Protein AF-0000000083133510 (afdb_homodimer)

Structure (mmCIF, N/CA/C/O backbone):
data_AF-0000000083133510-model_v1
#
loop_
_entity.id
_entity.type
_entity.pdbx_description
1 polymer 'Tim44-like domain protein'
#
loop_
_atom_site.group_PDB
_atom_site.id
_atom_site.type_symbol
_atom_site.label_atom_id
_atom_site.label_alt_id
_atom_site.label_comp_id
_atom_site.label_asym_id
_atom_site.label_entity_id
_atom_site.label_seq_id
_atom_site.pdbx_PDB_ins_code
_atom_site.Cartn_x
_atom_site.Cartn_y
_atom_site.Cartn_z
_atom_site.occupancy
_atom_site.B_iso_or_equiv
_atom_site.auth_seq_id
_atom_site.auth_comp_id
_atom_site.auth_asym_id
_atom_site.auth_atom_id
_atom_site.pdbx_PDB_model_num
ATOM 1 N N . MET A 1 1 ? -0.625 -5.535 17.109 1 25.36 1 MET A N 1
ATOM 2 C CA . MET A 1 1 ? -0.721 -6.883 16.547 1 25.36 1 MET A CA 1
ATOM 3 C C . MET A 1 1 ? -1.689 -6.914 15.375 1 25.36 1 MET A C 1
ATOM 5 O O . MET A 1 1 ? -1.686 -7.863 14.586 1 25.36 1 MET A O 1
ATOM 9 N N . GLY A 1 2 ? -2.625 -5.859 15.266 1 30.72 2 GLY A N 1
ATOM 10 C CA . GLY A 1 2 ? -3.717 -5.836 14.305 1 30.72 2 GLY A CA 1
ATOM 11 C C . GLY A 1 2 ? -3.277 -5.414 12.914 1 30.72 2 GLY A C 1
ATOM 12 O O . GLY A 1 2 ? -3.885 -5.812 11.914 1 30.72 2 GLY A O 1
ATOM 13 N N . SER A 1 3 ? -2.262 -4.551 12.812 1 32.06 3 SER A N 1
ATOM 14 C CA . SER A 1 3 ? -1.842 -3.9 11.578 1 32.06 3 SER A CA 1
ATOM 15 C C . SER A 1 3 ? -1.066 -4.863 10.68 1 32.06 3 SER A C 1
ATOM 17 O O . SER A 1 3 ? -1.113 -4.75 9.453 1 32.06 3 SER A O 1
ATOM 19 N N . VAL A 1 4 ? -0.189 -5.656 11.148 1 34.38 4 VAL A N 1
ATOM 20 C CA . VAL A 1 4 ? 0.565 -6.715 10.484 1 34.38 4 VAL A CA 1
A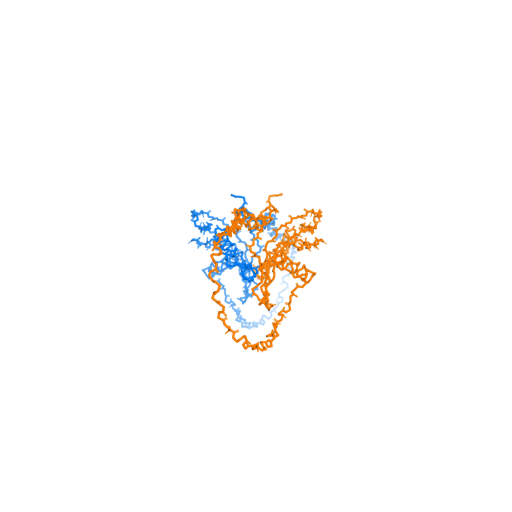TOM 21 C C . VAL A 1 4 ? -0.397 -7.699 9.82 1 34.38 4 VAL A C 1
ATOM 23 O O . VAL A 1 4 ? -0.152 -8.164 8.703 1 34.38 4 VAL A O 1
ATOM 26 N N . LEU A 1 5 ? -1.487 -7.926 10.406 1 34.97 5 LEU A N 1
ATOM 27 C CA . LEU A 1 5 ? -2.52 -8.875 10.016 1 34.97 5 LEU A CA 1
ATOM 28 C C . LEU A 1 5 ? -3.27 -8.383 8.781 1 34.97 5 LEU A C 1
ATOM 30 O O . LEU A 1 5 ? -3.629 -9.18 7.906 1 34.97 5 LEU A O 1
ATOM 34 N N . LEU A 1 6 ? -3.234 -7.086 8.641 1 36.84 6 LEU A N 1
ATOM 35 C CA . LEU A 1 6 ? -4.047 -6.531 7.566 1 36.84 6 LEU A CA 1
ATOM 36 C C . LEU A 1 6 ? -3.334 -6.656 6.227 1 36.84 6 LEU A C 1
ATOM 38 O O . LEU A 1 6 ? -3.953 -7.008 5.219 1 36.84 6 LEU A O 1
ATOM 42 N N . TRP A 1 7 ? -2.123 -6.234 6.082 1 41.12 7 TRP A N 1
ATOM 43 C CA . TRP A 1 7 ? -1.328 -6.391 4.871 1 41.12 7 TRP A CA 1
ATOM 44 C C . TRP A 1 7 ? -1.179 -7.863 4.504 1 41.12 7 TRP A C 1
ATOM 46 O O . TRP A 1 7 ? -1.29 -8.234 3.332 1 41.12 7 TRP A O 1
ATOM 56 N N . ILE A 1 8 ? -0.823 -8.648 5.422 1 42.19 8 ILE A N 1
ATOM 57 C CA . ILE A 1 8 ? -0.935 -10.102 5.281 1 42.19 8 ILE A CA 1
ATOM 58 C C . ILE A 1 8 ? -2.33 -10.461 4.777 1 42.19 8 ILE A C 1
ATOM 60 O O . ILE A 1 8 ? -2.48 -11.367 3.949 1 42.19 8 ILE A O 1
ATOM 64 N N . VAL A 1 9 ? -3.197 -9.625 5.004 1 41.56 9 VAL A N 1
ATOM 65 C CA . VAL A 1 9 ? -4.602 -9.852 4.668 1 41.56 9 VAL A CA 1
ATOM 66 C C . VAL A 1 9 ? -4.848 -9.469 3.211 1 41.56 9 VAL A C 1
ATOM 68 O O . VAL A 1 9 ? -5.535 -10.188 2.482 1 41.56 9 VAL A O 1
ATOM 71 N N . ILE A 1 10 ? -4.328 -8.258 2.752 1 45.97 10 ILE A N 1
ATOM 72 C CA . ILE A 1 10 ? -4.602 -7.934 1.356 1 45.97 10 ILE A CA 1
ATOM 73 C C . ILE A 1 10 ? -3.926 -8.961 0.447 1 45.97 10 ILE A C 1
ATOM 75 O O . ILE A 1 10 ? -4.559 -9.508 -0.458 1 45.97 10 ILE A O 1
ATOM 79 N N . LEU A 1 11 ? -2.631 -9.016 0.593 1 50.31 11 LEU A N 1
ATOM 80 C CA . LEU A 1 11 ? -2.01 -10.102 -0.156 1 50.31 11 LEU A CA 1
ATOM 81 C C . LEU A 1 11 ? -2.629 -11.445 0.22 1 50.31 11 LEU A C 1
ATOM 83 O O . LEU A 1 11 ? -2.896 -12.273 -0.651 1 50.31 11 LEU A O 1
ATOM 87 N N . GLY A 1 12 ? -2.811 -11.609 1.521 1 50.03 12 GLY A N 1
ATOM 88 C CA . GLY A 1 12 ? -3.545 -12.773 1.992 1 50.03 12 GLY A CA 1
ATOM 89 C C . GLY A 1 12 ? -4.973 -12.828 1.479 1 50.03 12 GLY A C 1
ATOM 90 O O . GLY A 1 12 ? -5.441 -13.883 1.046 1 50.03 12 GLY A O 1
ATOM 91 N N . GLY A 1 13 ? -5.52 -11.594 1.491 1 52.19 13 GLY A N 1
ATOM 92 C CA . GLY A 1 13 ? -6.863 -11.516 0.94 1 52.19 13 GLY A CA 1
ATOM 93 C C . GLY A 1 13 ? -6.922 -11.844 -0.541 1 52.19 13 GLY A C 1
ATOM 94 O O . GLY A 1 13 ? -7.77 -12.625 -0.977 1 52.19 13 GLY A O 1
ATOM 95 N N . ILE A 1 14 ? -6.02 -11.094 -1.212 1 54.81 14 ILE A N 1
ATOM 96 C CA . ILE A 1 14 ? -5.973 -11.406 -2.637 1 54.81 14 ILE A CA 1
ATOM 97 C C . ILE A 1 14 ? -5.613 -12.875 -2.832 1 54.81 14 ILE A C 1
ATOM 99 O O . ILE A 1 14 ? -6.23 -13.57 -3.645 1 54.81 14 ILE A O 1
ATOM 103 N N . ILE A 1 15 ? -4.66 -13.266 -2.084 1 55.41 15 ILE A N 1
ATOM 104 C CA . ILE A 1 15 ? -4.293 -14.672 -2.152 1 55.41 15 ILE A CA 1
ATOM 105 C C . ILE A 1 15 ? -5.457 -15.531 -1.668 1 55.41 15 ILE A C 1
ATOM 107 O O . ILE A 1 15 ? -5.77 -16.562 -2.271 1 55.41 15 ILE A O 1
ATOM 111 N N . PHE A 1 16 ? -6.133 -15.203 -0.627 1 49.38 16 PHE A N 1
ATOM 112 C CA . PHE A 1 16 ? -7.305 -15.914 -0.122 1 49.38 16 PHE A CA 1
ATOM 113 C C . PHE A 1 16 ? -8.43 -15.898 -1.148 1 49.38 16 PHE A C 1
ATOM 115 O O . PHE A 1 16 ? -9.062 -16.922 -1.4 1 49.38 16 PHE A O 1
ATOM 122 N N . LEU A 1 17 ? -8.648 -14.789 -1.722 1 50.84 17 LEU A N 1
ATOM 123 C CA . LEU A 1 17 ? -9.664 -14.703 -2.764 1 50.84 17 LEU A CA 1
ATOM 124 C C . LEU A 1 17 ? -9.297 -15.586 -3.953 1 50.84 17 LEU A C 1
ATOM 126 O O . LEU A 1 17 ? -10.156 -16.266 -4.523 1 50.84 17 LEU A O 1
ATOM 130 N N . LEU A 1 18 ? -8.141 -15.461 -4.207 1 54.5 18 LEU A N 1
ATOM 131 C CA . LEU A 1 18 ? -7.688 -16.328 -5.297 1 54.5 18 LEU A CA 1
ATOM 132 C C . LEU A 1 18 ? -7.832 -17.797 -4.922 1 54.5 18 LEU A C 1
ATOM 134 O O . LEU A 1 18 ? -8.227 -18.609 -5.754 1 54.5 18 LEU A O 1
ATOM 138 N N . ASN A 1 19 ? -7.516 -18.141 -3.771 1 53.31 19 ASN A N 1
ATOM 139 C CA . ASN A 1 19 ? -7.727 -19.516 -3.332 1 53.31 19 ASN A CA 1
ATOM 140 C C . ASN A 1 19 ? -9.195 -19.906 -3.402 1 53.31 19 ASN A C 1
ATOM 142 O O . ASN A 1 19 ? -9.531 -21.016 -3.812 1 53.31 19 ASN A O 1
ATOM 146 N N . LYS A 1 20 ? -10.062 -19.062 -2.875 1 49.34 20 LYS A N 1
ATOM 147 C CA . LYS A 1 20 ? -11.492 -19.359 -2.912 1 49.34 20 LYS A CA 1
ATOM 148 C C . LYS A 1 20 ? -11.977 -19.547 -4.348 1 49.34 20 LYS A C 1
ATOM 150 O O . LYS A 1 20 ? -12.852 -20.375 -4.609 1 49.34 20 LYS A O 1
ATOM 155 N N . PHE A 1 21 ? -11.477 -18.906 -5.152 1 44.75 21 PHE A N 1
ATOM 156 C CA . PHE A 1 21 ? -11.914 -18.969 -6.543 1 44.75 21 PHE A CA 1
ATOM 157 C C . PHE A 1 21 ? -11.375 -20.219 -7.227 1 44.75 21 PHE A C 1
ATOM 159 O O . PHE A 1 21 ? -12.031 -20.797 -8.094 1 44.75 21 PHE A O 1
ATOM 166 N N . PHE A 1 22 ? -10.258 -20.578 -6.883 1 46.16 22 PHE A N 1
ATOM 167 C CA . PHE A 1 22 ? -9.695 -21.703 -7.621 1 46.16 22 PHE A CA 1
ATOM 168 C C . PHE A 1 22 ? -10.156 -23.016 -7.023 1 46.16 22 PHE A C 1
ATOM 170 O O . PHE A 1 22 ? -9.773 -24.094 -7.504 1 46.16 22 PHE A O 1
ATOM 177 N N . MET A 1 23 ? -10.773 -23.109 -5.801 1 41.69 23 MET A N 1
ATOM 178 C CA . MET A 1 23 ? -11.258 -24.438 -5.477 1 41.69 23 MET A CA 1
ATOM 179 C C . MET A 1 23 ? -12.172 -24.969 -6.574 1 41.69 23 MET A C 1
ATOM 181 O O . MET A 1 23 ? -12.375 -26.188 -6.688 1 41.69 23 MET A O 1
ATOM 185 N N . ASN A 1 24 ? -12.875 -24.094 -7.172 1 40.41 24 ASN A N 1
ATOM 186 C CA . ASN A 1 24 ? -13.992 -24.75 -7.844 1 40.41 24 ASN A CA 1
ATOM 187 C C . ASN A 1 24 ? -13.609 -25.203 -9.25 1 40.41 24 ASN A C 1
ATOM 189 O O . ASN A 1 24 ? -14.461 -25.625 -10.023 1 40.41 24 ASN A O 1
ATOM 193 N N . LYS A 1 25 ? -12.586 -24.719 -9.773 1 42.53 25 LYS A N 1
ATOM 194 C CA . LYS A 1 25 ? -12.609 -25.109 -11.172 1 42.53 25 LYS A CA 1
ATOM 195 C C . LYS A 1 25 ? -12.062 -26.531 -11.359 1 42.53 25 LYS A C 1
ATOM 197 O O . LYS A 1 25 ? -10.852 -26.734 -11.375 1 42.53 25 LYS A O 1
ATOM 202 N N . GLN A 1 26 ? -12.602 -27.531 -10.773 1 36.78 26 GLN A N 1
ATOM 203 C CA . GLN A 1 26 ? -12.352 -28.906 -11.219 1 36.78 26 GLN A CA 1
ATOM 204 C C . GLN A 1 26 ? -12.367 -29 -12.742 1 36.78 26 GLN A C 1
ATOM 206 O O . GLN A 1 26 ? -13.234 -28.422 -13.398 1 36.78 26 GLN A O 1
ATOM 211 N N . ASP A 1 27 ? -11.242 -29.344 -13.305 1 35.47 27 ASP A N 1
ATOM 212 C CA . ASP A 1 27 ? -10.977 -29.766 -14.672 1 35.47 27 ASP A CA 1
ATOM 213 C C . ASP A 1 27 ? -12.031 -30.75 -15.164 1 35.47 27 ASP A C 1
ATOM 215 O O . ASP A 1 27 ? -12.148 -31.859 -14.648 1 35.47 27 ASP A O 1
ATOM 219 N N . LYS A 1 28 ? -13.203 -30.312 -15.516 1 35.88 28 LYS A N 1
ATOM 220 C CA . LYS A 1 28 ? -14.086 -31.156 -16.297 1 35.88 28 LYS A CA 1
ATOM 221 C C . LYS A 1 28 ? -13.391 -31.688 -17.547 1 35.88 28 LYS A C 1
ATOM 223 O O . LYS A 1 28 ? -13.648 -31.219 -18.656 1 35.88 28 LYS A O 1
ATOM 228 N N . TYR A 1 29 ? -12.039 -31.625 -17.703 1 31.84 29 TYR A N 1
ATOM 229 C CA . TYR A 1 29 ? -11.648 -32.219 -18.969 1 31.84 29 TYR A CA 1
ATOM 230 C C . TYR A 1 29 ? -12.117 -33.688 -19.031 1 31.84 29 TYR A C 1
ATOM 232 O O . TYR A 1 29 ? -11.438 -34.594 -18.531 1 31.84 29 TYR A O 1
ATOM 240 N N . S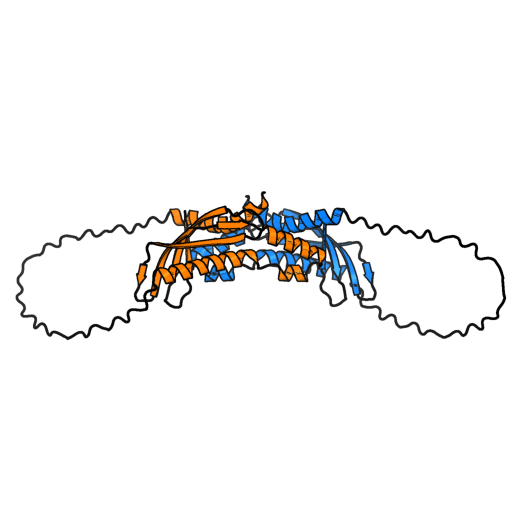ER A 1 30 ? -13.352 -34.031 -18.625 1 29.62 30 SER A N 1
ATOM 241 C CA . SER A 1 30 ? -13.844 -35.375 -18.922 1 29.62 30 SER A CA 1
ATOM 242 C C . SER A 1 30 ? -13.609 -35.75 -20.375 1 29.62 30 SER A C 1
ATOM 244 O O . SER A 1 30 ? -13.773 -34.938 -21.266 1 29.62 30 SER A O 1
ATOM 246 N N . ASN A 1 31 ? -12.648 -36.719 -20.594 1 29.92 31 ASN A N 1
ATOM 247 C CA . ASN A 1 31 ? -12.352 -37.656 -21.688 1 29.92 31 ASN A CA 1
ATOM 248 C C . ASN A 1 31 ? -13.625 -38.156 -22.359 1 29.92 31 ASN A C 1
ATOM 250 O O . ASN A 1 31 ? -14.242 -39.125 -21.891 1 29.92 31 ASN A O 1
ATOM 254 N N . THR A 1 32 ? -14.523 -37.219 -22.641 1 30.34 32 THR A N 1
ATOM 255 C CA . THR A 1 32 ? -15.711 -37.781 -23.281 1 30.34 32 THR A CA 1
ATOM 256 C C . THR A 1 32 ? -15.336 -38.5 -24.578 1 30.34 32 THR A C 1
ATOM 258 O O . THR A 1 32 ? -15.133 -37.844 -25.609 1 30.34 32 THR A O 1
ATOM 261 N N . HIS A 1 33 ? -14.18 -39.219 -24.609 1 32.34 33 HIS A N 1
ATOM 262 C CA . HIS A 1 33 ? -13.945 -39.938 -25.844 1 32.34 33 HIS A CA 1
ATOM 263 C C . HIS A 1 33 ? -15.125 -40.844 -26.172 1 32.34 33 HIS A C 1
ATOM 265 O O . HIS A 1 33 ? -15.133 -42.031 -25.797 1 32.34 33 HIS A O 1
ATOM 271 N N . ARG A 1 34 ? -16.344 -40.5 -25.797 1 30.34 34 ARG A N 1
ATOM 272 C CA . ARG A 1 34 ? -17.266 -41.625 -26.078 1 30.34 34 ARG A CA 1
ATOM 273 C C . ARG A 1 34 ? -17.422 -41.844 -27.578 1 30.34 34 ARG A C 1
ATOM 275 O O . ARG A 1 34 ? -18.375 -42.469 -28.016 1 30.34 34 ARG A O 1
ATOM 282 N N . SER A 1 35 ? -16.641 -41.188 -28.469 1 29.86 35 SER A N 1
ATOM 283 C CA . SER A 1 35 ? -17.234 -41.25 -29.812 1 29.86 35 SER A CA 1
ATOM 284 C C . SER A 1 35 ? -17.625 -42.688 -30.188 1 29.86 35 SER A C 1
ATOM 286 O O . SER A 1 35 ? -17 -43.625 -29.734 1 29.86 35 SER A O 1
ATOM 288 N N . SER A 1 36 ? -18.859 -42.781 -30.828 1 32.88 36 SER A N 1
ATOM 289 C CA . SER A 1 36 ? -19.875 -43.656 -31.406 1 32.88 36 SER A CA 1
ATOM 290 C C . SER A 1 36 ? -19.297 -44.562 -32.469 1 32.88 36 SER A C 1
ATOM 292 O O . SER A 1 36 ? -18.453 -44.156 -33.25 1 32.88 36 SER A O 1
ATOM 294 N N . GLN A 1 37 ? -19.391 -45.906 -32.219 1 31.94 37 GLN A N 1
ATOM 295 C CA . GLN A 1 37 ? -19.078 -47.188 -32.875 1 31.94 37 GLN A CA 1
ATOM 296 C C . GLN A 1 37 ? -19.656 -47.219 -34.281 1 31.94 37 GLN A C 1
ATOM 298 O O . GLN A 1 37 ? -20.859 -47.438 -34.438 1 31.94 37 GLN A O 1
ATOM 303 N N . ARG A 1 38 ? -19.547 -46.094 -35.125 1 31.41 38 ARG A N 1
ATOM 304 C CA . ARG A 1 38 ? -20.219 -46.312 -36.375 1 31.41 38 ARG A CA 1
ATOM 305 C C . ARG A 1 38 ? -19.75 -47.625 -37.031 1 31.41 38 ARG A C 1
ATOM 307 O O . ARG A 1 38 ? -18.547 -47.906 -37.062 1 31.41 38 ARG A O 1
ATOM 314 N N . PRO A 1 39 ? -20.656 -48.469 -37.25 1 32.56 39 PRO A N 1
ATOM 315 C CA . PRO A 1 39 ? -20.531 -49.781 -37.844 1 32.56 39 PRO A CA 1
ATOM 316 C C . PRO A 1 39 ? -19.922 -49.75 -39.25 1 32.56 39 PRO A C 1
ATOM 318 O O . PRO A 1 39 ? -20.531 -49.219 -40.188 1 32.56 39 PRO A O 1
ATOM 321 N N . ARG A 1 40 ? -18.859 -49.031 -39.531 1 32.12 40 ARG A N 1
ATOM 322 C CA . ARG A 1 40 ? -18.484 -48.875 -40.938 1 32.12 40 ARG A CA 1
ATOM 323 C C . ARG A 1 40 ? -18.406 -50.219 -41.625 1 32.12 40 ARG A C 1
ATOM 325 O O . ARG A 1 40 ? -17.75 -51.156 -41.125 1 32.12 40 ARG A O 1
ATOM 332 N N . GLU A 1 41 ? -19.469 -50.469 -42.312 1 30.38 41 GLU A N 1
ATOM 333 C CA . GLU A 1 41 ? -19.609 -51.5 -43.312 1 30.38 41 GLU A CA 1
ATOM 334 C C . GLU A 1 41 ? -18.344 -51.625 -44.188 1 30.38 41 GLU A C 1
ATOM 336 O O . GLU A 1 41 ? -17.641 -50.656 -44.406 1 30.38 41 GLU A O 1
ATOM 341 N N . ASP A 1 42 ? -18.109 -52.875 -44.719 1 29.73 42 ASP A N 1
ATOM 342 C CA . ASP A 1 42 ? -17.094 -53.781 -45.219 1 29.73 42 ASP A CA 1
ATOM 343 C C . ASP A 1 42 ? -16.562 -53.312 -46.594 1 29.73 42 ASP A C 1
ATOM 345 O O . ASP A 1 42 ? -15.57 -53.844 -47.094 1 29.73 42 ASP A O 1
ATOM 349 N N . ASN A 1 43 ? -17.359 -52.469 -47.375 1 32.28 43 ASN A N 1
ATOM 350 C CA . ASN A 1 43 ? -17.109 -52.906 -48.75 1 32.28 43 ASN A CA 1
ATOM 351 C C . ASN A 1 43 ? -15.672 -52.594 -49.156 1 32.28 43 ASN A C 1
ATOM 353 O O . ASN A 1 43 ? -15.164 -51.5 -48.906 1 32.28 43 ASN A O 1
ATOM 357 N N . PRO A 1 44 ? -14.906 -53.625 -49.531 1 31.64 44 PRO A N 1
ATOM 358 C CA . PRO A 1 44 ? -13.477 -53.75 -49.781 1 31.64 44 PRO A CA 1
ATOM 359 C C . PRO A 1 44 ? -13.031 -52.969 -51.031 1 31.64 44 PRO A C 1
ATOM 361 O O . PRO A 1 44 ? -11.875 -53.094 -51.438 1 31.64 44 PRO A O 1
ATOM 364 N N . ALA A 1 45 ? -13.828 -51.938 -51.594 1 35.03 45 ALA A N 1
ATOM 365 C CA . ALA A 1 45 ? -13.391 -51.688 -52.969 1 35.03 45 ALA A CA 1
ATOM 366 C C . ALA A 1 45 ? -11.898 -51.375 -53 1 35.03 45 ALA A C 1
ATOM 368 O O . ALA A 1 45 ? -11.375 -50.656 -52.125 1 35.03 45 ALA A O 1
ATOM 369 N N . VAL A 1 46 ? -11.156 -52.188 -53.656 1 36.47 46 VAL A N 1
ATOM 370 C CA . VAL A 1 46 ? -9.75 -52.469 -53.906 1 36.47 46 VAL A CA 1
ATOM 371 C C . VAL A 1 46 ? -9.102 -51.25 -54.594 1 36.47 46 VAL A C 1
ATOM 373 O O . VAL A 1 46 ? -7.934 -51.281 -54.969 1 36.47 46 VAL A O 1
ATOM 376 N N . GLY A 1 47 ? -9.797 -50.031 -54.531 1 31.59 47 GLY A N 1
ATOM 377 C CA . GLY A 1 47 ? -9.18 -49.156 -55.5 1 31.59 47 GLY A CA 1
ATOM 378 C C . GLY A 1 47 ? -7.703 -48.906 -55.25 1 31.59 47 GLY A C 1
ATOM 379 O O . GLY A 1 47 ? -7.234 -49.031 -54.125 1 31.59 47 GLY A O 1
ATOM 380 N N . ASN A 1 48 ? -6.914 -49.25 -56.281 1 33.88 48 ASN A N 1
ATOM 381 C CA . ASN A 1 48 ? -5.469 -49.156 -56.469 1 33.88 48 ASN A CA 1
ATOM 382 C C . ASN A 1 48 ? -4.977 -47.75 -56.156 1 33.88 48 ASN A C 1
ATOM 384 O O . ASN A 1 48 ? -5.301 -46.781 -56.875 1 33.88 48 ASN A O 1
ATOM 388 N N . VAL A 1 49 ? -5.277 -47.25 -54.969 1 33.09 49 VAL A N 1
ATOM 389 C CA . VAL A 1 49 ? -4.836 -45.906 -54.656 1 33.09 49 VAL A CA 1
ATOM 390 C C . VAL A 1 49 ? -3.32 -45.812 -54.812 1 33.09 49 VAL A C 1
ATOM 392 O O . VAL A 1 49 ? -2.578 -46.531 -54.125 1 33.09 49 VAL A O 1
ATOM 395 N N . TYR A 1 50 ? -2.912 -45.5 -56.062 1 34.12 50 TYR A N 1
ATOM 396 C CA . TYR A 1 50 ? -1.534 -45.062 -56.312 1 34.12 50 TYR A CA 1
ATOM 397 C C . TYR A 1 50 ? -1.076 -44.094 -55.25 1 34.12 50 TYR A C 1
ATOM 399 O O . TYR A 1 50 ? -1.711 -43.031 -55.031 1 34.12 50 TYR A O 1
ATOM 407 N N . ASP A 1 51 ? -0.628 -44.656 -54.156 1 31.06 51 ASP A N 1
ATOM 408 C CA . ASP A 1 51 ? -0.07 -43.906 -53.062 1 31.06 51 ASP A CA 1
ATOM 409 C C . ASP A 1 51 ? 1.066 -43 -53.531 1 31.06 51 ASP A C 1
ATOM 411 O O . ASP A 1 51 ? 2.092 -43.469 -54 1 31.06 51 ASP A O 1
ATOM 415 N N . HIS A 1 52 ? 0.705 -41.875 -54.312 1 36.16 52 HIS A N 1
ATOM 416 C CA . HIS A 1 52 ? 1.766 -40.875 -54.438 1 36.16 52 HIS A CA 1
ATOM 417 C C . HIS A 1 52 ? 2.408 -40.562 -53.094 1 36.16 52 HIS A C 1
ATOM 419 O O . HIS A 1 52 ? 1.727 -40.125 -52.188 1 36.16 52 HIS A O 1
ATOM 425 N N . GLN A 1 53 ? 3.455 -41.281 -52.781 1 36.41 53 GLN A N 1
ATOM 426 C CA . GLN A 1 53 ? 4.324 -41 -51.656 1 36.41 53 GLN A CA 1
ATOM 427 C C . GLN A 1 53 ? 4.848 -39.594 -51.688 1 36.41 53 GLN A C 1
ATOM 429 O O . GLN A 1 53 ? 5.715 -39.25 -52.5 1 36.41 53 GLN A O 1
ATOM 434 N N . THR A 1 54 ? 3.922 -38.562 -51.719 1 38.62 54 THR A N 1
ATOM 435 C CA . THR A 1 54 ? 4.566 -37.25 -51.5 1 38.62 54 THR A CA 1
ATOM 436 C C . THR A 1 54 ? 5.461 -37.312 -50.25 1 38.62 54 THR A C 1
ATOM 438 O O . THR A 1 54 ? 5.02 -37.688 -49.188 1 38.62 54 THR A O 1
ATOM 441 N N . ASP A 1 55 ? 6.781 -37.406 -50.469 1 38.47 55 ASP A N 1
ATOM 442 C CA . ASP A 1 55 ? 7.797 -37.156 -49.438 1 38.47 55 ASP A CA 1
ATOM 443 C C . ASP A 1 55 ? 7.48 -35.906 -48.625 1 38.47 55 ASP A C 1
ATOM 445 O O . ASP A 1 55 ? 7.566 -34.812 -49.125 1 38.47 55 ASP A O 1
ATOM 449 N N . HIS A 1 56 ? 6.422 -35.812 -47.906 1 41 56 HIS A N 1
ATOM 450 C CA . HIS A 1 56 ? 6.309 -34.719 -46.938 1 41 56 HIS A CA 1
ATOM 451 C C . HIS A 1 56 ? 7.574 -34.562 -46.125 1 41 56 HIS A C 1
ATOM 453 O O . HIS A 1 56 ? 7.98 -35.5 -45.406 1 41 56 HIS A O 1
ATOM 459 N N . GLN A 1 57 ? 8.609 -33.844 -46.656 1 42.12 57 GLN A N 1
ATOM 460 C CA . GLN A 1 57 ? 9.672 -33.406 -45.719 1 42.12 57 GLN A CA 1
ATOM 461 C C . GLN A 1 57 ? 9.094 -33.062 -44.344 1 42.12 57 GLN A C 1
ATOM 463 O O . GLN A 1 57 ? 8.094 -32.344 -44.281 1 42.12 57 GLN A O 1
ATOM 468 N N . PRO A 1 58 ? 9.406 -33.844 -43.375 1 42.5 58 PRO A N 1
ATOM 469 C CA . PRO A 1 58 ? 8.93 -33.438 -42.031 1 42.5 58 PRO A CA 1
ATOM 470 C C . PRO A 1 58 ? 9.102 -31.938 -41.812 1 42.5 58 PRO A C 1
ATOM 472 O O . PRO A 1 58 ? 10.148 -31.359 -42.125 1 42.5 58 PRO A O 1
ATOM 475 N N . GLU A 1 59 ? 8.125 -31.094 -42.094 1 42.19 59 GLU A N 1
ATOM 476 C CA . GLU A 1 59 ? 8.219 -29.734 -41.562 1 42.19 59 GLU A CA 1
ATOM 477 C C . GLU A 1 59 ? 9.062 -29.703 -40.312 1 42.19 59 GLU A C 1
ATOM 479 O O . GLU A 1 59 ? 8.852 -30.484 -39.375 1 42.19 59 GLU A O 1
ATOM 484 N N . GLU A 1 60 ? 10.328 -29.391 -40.438 1 43.66 60 GLU A N 1
ATOM 485 C CA . GLU A 1 60 ? 11.078 -29.078 -39.219 1 43.66 60 GLU A CA 1
ATOM 486 C C . GLU A 1 60 ? 10.188 -28.438 -38.156 1 43.66 60 GLU A C 1
ATOM 488 O O . GLU A 1 60 ? 9.672 -27.328 -38.375 1 43.66 60 GLU A O 1
ATOM 493 N N . ARG A 1 61 ? 9.305 -29.156 -37.562 1 47.97 61 ARG A N 1
ATOM 494 C CA . ARG A 1 61 ? 8.633 -28.609 -36.375 1 47.97 61 ARG A CA 1
ATOM 495 C C . ARG A 1 61 ? 9.562 -27.688 -35.594 1 47.97 61 ARG A C 1
ATOM 497 O O . ARG A 1 61 ? 10.617 -28.109 -35.125 1 47.97 61 ARG A O 1
ATOM 504 N N . VAL A 1 62 ? 9.82 -26.438 -36.031 1 44.62 62 VAL A N 1
ATOM 505 C CA . VAL A 1 62 ? 10.445 -25.453 -35.156 1 44.62 62 VAL A CA 1
ATOM 506 C C . VAL A 1 62 ? 10.125 -25.75 -33.688 1 44.62 62 VAL A C 1
ATOM 508 O O . VAL A 1 62 ? 8.969 -25.625 -33.281 1 44.62 62 VAL A O 1
ATOM 511 N N . THR A 1 63 ? 10.695 -26.75 -33.125 1 48.59 63 THR A N 1
ATOM 512 C CA . THR A 1 63 ? 10.578 -27.078 -31.719 1 48.59 63 THR A CA 1
ATOM 513 C C . THR A 1 63 ? 10.766 -25.828 -30.859 1 48.59 63 THR A C 1
ATOM 515 O O . THR A 1 63 ? 11.844 -25.234 -30.844 1 48.59 63 THR A O 1
ATOM 518 N N . HIS A 1 64 ? 9.844 -24.828 -30.844 1 55.22 64 HIS A N 1
ATOM 519 C CA . HIS A 1 64 ? 9.938 -23.703 -29.922 1 55.22 64 HIS A CA 1
ATOM 520 C C . HIS A 1 64 ? 10.523 -24.141 -28.578 1 55.22 64 HIS A C 1
ATOM 522 O O . HIS A 1 64 ? 10.281 -25.266 -28.125 1 55.22 64 HIS A O 1
ATOM 528 N N . PRO A 1 65 ? 11.625 -23.453 -28.219 1 59.91 65 PRO A N 1
ATOM 529 C CA . PRO A 1 65 ? 12.375 -23.781 -27.016 1 59.91 65 PRO A CA 1
ATOM 530 C C . PRO A 1 65 ? 11.461 -24.062 -25.812 1 59.91 65 PRO A C 1
ATOM 532 O O . PRO A 1 65 ? 10.477 -23.344 -25.609 1 59.91 65 PRO A O 1
ATOM 535 N N . THR A 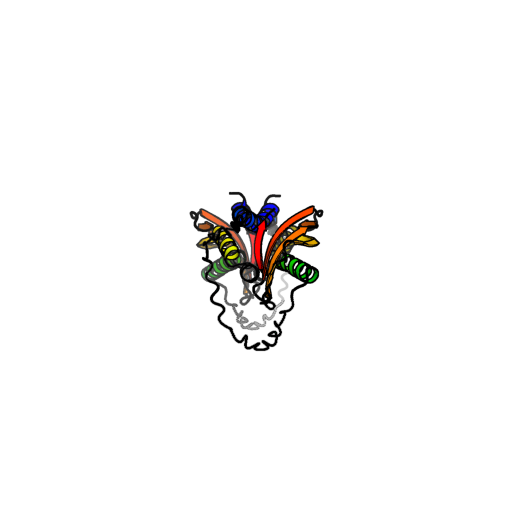1 66 ? 11.242 -25.312 -25.453 1 76.5 66 THR A N 1
ATOM 536 C CA . THR A 1 66 ? 10.57 -25.781 -24.25 1 76.5 66 THR A CA 1
ATOM 537 C C . THR A 1 66 ? 11.289 -25.281 -23 1 76.5 66 THR A C 1
ATOM 539 O O . THR A 1 66 ? 12.523 -25.203 -22.969 1 76.5 66 THR A O 1
ATOM 542 N N . VAL A 1 67 ? 10.672 -24.562 -22.172 1 84.12 67 VAL A N 1
ATOM 543 C CA . VAL A 1 67 ? 11.234 -24.125 -20.906 1 84.12 67 VAL A CA 1
ATOM 544 C C . VAL A 1 67 ? 11.477 -25.344 -20.016 1 84.12 67 VAL A C 1
ATOM 546 O O . VAL A 1 67 ? 10.617 -26.219 -19.906 1 84.12 67 VAL A O 1
ATOM 549 N N . SER A 1 68 ? 12.734 -25.5 -19.562 1 91.12 68 SER A N 1
ATOM 550 C CA . SER A 1 68 ? 13.016 -26.562 -18.609 1 91.12 68 SER A CA 1
ATOM 551 C C . SER A 1 68 ? 12.32 -26.312 -17.281 1 91.12 68 SER A C 1
ATOM 553 O O . SER A 1 68 ? 11.969 -25.172 -16.969 1 91.12 68 SER A O 1
ATOM 555 N N . GLN A 1 69 ? 12.141 -27.391 -16.5 1 94.12 69 GLN A N 1
ATOM 556 C CA . GLN A 1 69 ? 11.555 -27.266 -15.164 1 94.12 69 GLN A CA 1
ATOM 557 C C . GLN A 1 69 ? 12.383 -26.328 -14.289 1 94.12 69 GLN A C 1
ATOM 559 O O . GLN A 1 69 ? 11.828 -25.5 -13.562 1 94.12 69 GLN A O 1
ATOM 564 N N . GLY A 1 70 ? 13.703 -26.484 -14.328 1 95.56 70 GLY A N 1
ATOM 565 C CA . GLY A 1 70 ? 14.586 -25.609 -13.562 1 95.56 70 GLY A CA 1
ATOM 566 C C . GLY A 1 70 ? 14.461 -24.141 -13.938 1 95.56 70 GLY A C 1
ATOM 567 O O . GLY A 1 70 ? 14.453 -23.281 -13.062 1 95.56 70 GLY A O 1
ATOM 568 N N . ASP A 1 71 ? 14.328 -23.891 -15.227 1 94 71 ASP A N 1
ATOM 569 C CA . ASP A 1 71 ? 14.172 -22.516 -15.688 1 94 71 ASP A CA 1
ATOM 570 C C . ASP A 1 71 ? 12.852 -21.922 -15.188 1 94 71 ASP A C 1
ATOM 572 O O . ASP A 1 71 ? 12.805 -20.766 -14.789 1 94 71 ASP A O 1
ATOM 576 N N . LEU A 1 72 ? 11.781 -22.75 -15.266 1 96.25 72 LEU A N 1
ATOM 577 C CA . LEU A 1 72 ? 10.484 -22.266 -14.812 1 96.25 72 LEU A CA 1
ATOM 578 C C . LEU A 1 72 ? 10.492 -22.016 -13.305 1 96.25 72 LEU A C 1
ATOM 580 O O . LEU A 1 72 ? 9.859 -21.062 -12.828 1 96.25 72 LEU A O 1
ATOM 584 N N . GLU A 1 73 ? 11.172 -22.906 -12.57 1 98.25 73 GLU A N 1
ATOM 585 C CA . GLU A 1 73 ? 11.289 -22.688 -11.133 1 98.25 73 GLU A CA 1
ATOM 586 C C . GLU A 1 73 ? 12.008 -21.391 -10.812 1 98.25 73 GLU A C 1
ATOM 588 O O . GLU A 1 73 ? 11.625 -20.672 -9.891 1 98.25 73 GLU A O 1
ATOM 593 N N . HIS A 1 74 ? 13.008 -21.062 -11.57 1 97.31 74 HIS A N 1
ATOM 594 C CA . HIS A 1 74 ? 13.703 -19.797 -11.406 1 97.31 74 HIS A CA 1
ATOM 595 C C . HIS A 1 74 ? 12.781 -18.609 -11.711 1 97.31 74 HIS A C 1
ATOM 597 O O . HIS A 1 74 ? 12.711 -17.656 -10.93 1 97.31 74 HIS A O 1
ATOM 603 N N . ALA A 1 75 ? 12.07 -18.672 -12.781 1 96.31 75 ALA A N 1
ATOM 604 C CA . ALA A 1 75 ? 11.133 -17.625 -13.164 1 96.31 75 ALA A CA 1
ATOM 605 C C . ALA A 1 75 ? 10.039 -17.453 -12.109 1 96.31 75 ALA A C 1
ATOM 607 O O . ALA A 1 75 ? 9.594 -16.344 -11.836 1 96.31 75 ALA A O 1
ATOM 608 N N . ALA A 1 76 ? 9.609 -18.562 -11.57 1 97.94 76 ALA A N 1
ATOM 609 C CA . ALA A 1 76 ? 8.578 -18.531 -10.531 1 97.94 76 ALA A CA 1
ATOM 610 C C . ALA A 1 76 ? 9.07 -17.812 -9.281 1 97.94 76 ALA A C 1
ATOM 612 O O . ALA A 1 76 ? 8.336 -17.031 -8.672 1 97.94 76 ALA A O 1
ATOM 613 N N . LYS A 1 77 ? 10.289 -18.094 -8.914 1 98.19 77 LYS A N 1
ATOM 614 C CA . LYS A 1 77 ? 10.859 -17.375 -7.773 1 98.19 77 LYS A CA 1
ATOM 615 C C . LYS A 1 77 ? 10.898 -15.867 -8.031 1 98.19 77 LYS A C 1
ATOM 617 O O . LYS A 1 77 ? 10.547 -15.07 -7.16 1 98.19 77 LYS A O 1
ATOM 622 N N . GLU A 1 78 ? 11.289 -15.508 -9.219 1 96.75 78 GLU A N 1
ATOM 623 C CA . GLU A 1 78 ? 11.312 -14.094 -9.586 1 96.75 78 GLU A CA 1
ATOM 624 C C . GLU A 1 78 ? 9.914 -13.484 -9.516 1 96.75 78 GLU A C 1
ATOM 626 O O . GLU A 1 78 ? 9.758 -12.344 -9.07 1 96.75 78 GLU A O 1
ATOM 631 N N . LEU A 1 79 ? 9 -14.227 -9.961 1 96.19 79 LEU A N 1
ATOM 632 C CA . LEU A 1 79 ? 7.613 -13.773 -9.898 1 96.19 79 LEU A CA 1
ATOM 633 C C . LEU A 1 79 ? 7.188 -13.516 -8.453 1 96.19 79 LEU A C 1
ATOM 635 O O . LEU A 1 79 ? 6.594 -12.477 -8.156 1 96.19 79 LEU A O 1
ATOM 639 N N . PHE A 1 80 ? 7.508 -14.422 -7.582 1 95.38 80 PHE A N 1
ATOM 640 C CA . PHE A 1 80 ? 7.176 -14.281 -6.168 1 95.38 80 PHE A CA 1
ATOM 641 C C . PHE A 1 80 ? 7.832 -13.039 -5.582 1 95.38 80 PHE A C 1
ATOM 643 O O . PHE A 1 80 ? 7.164 -12.219 -4.941 1 95.38 80 PHE A O 1
ATOM 650 N N . VAL A 1 81 ? 9.078 -12.867 -5.855 1 93.31 81 VAL A N 1
ATOM 651 C CA . VAL A 1 81 ? 9.844 -11.734 -5.328 1 93.31 81 VAL A CA 1
ATOM 652 C C . VAL A 1 81 ? 9.273 -10.43 -5.883 1 93.31 81 VAL A C 1
ATOM 654 O O . VAL A 1 81 ? 9.086 -9.461 -5.141 1 93.31 81 VAL A O 1
ATOM 657 N N . THR A 1 82 ? 8.977 -10.414 -7.156 1 91.5 82 THR A N 1
ATOM 658 C CA . THR A 1 82 ? 8.438 -9.234 -7.816 1 91.5 82 THR A CA 1
ATOM 659 C C . THR A 1 82 ? 7.125 -8.797 -7.172 1 91.5 82 THR A C 1
ATOM 661 O O . THR A 1 82 ? 6.926 -7.617 -6.883 1 91.5 82 THR A O 1
ATOM 664 N N . LEU A 1 83 ? 6.301 -9.82 -6.938 1 88 83 LEU A N 1
ATOM 665 C CA . LEU A 1 83 ? 4.996 -9.508 -6.363 1 88 83 LEU A CA 1
ATOM 666 C C . LEU A 1 83 ? 5.133 -9.07 -4.91 1 88 83 LEU A C 1
ATOM 668 O O . LEU A 1 83 ? 4.426 -8.164 -4.461 1 88 83 LEU A O 1
ATOM 672 N N . GLN A 1 84 ? 6.062 -9.641 -4.141 1 83.5 84 GLN A N 1
ATOM 673 C CA . GLN A 1 84 ? 6.293 -9.242 -2.756 1 83.5 84 GLN A CA 1
ATOM 674 C C . GLN A 1 84 ? 6.852 -7.824 -2.68 1 83.5 84 GLN A C 1
ATOM 676 O O . GLN A 1 84 ? 6.469 -7.043 -1.806 1 83.5 84 GLN A O 1
ATOM 681 N N . ASP A 1 85 ? 7.754 -7.523 -3.572 1 82.56 85 ASP A N 1
ATOM 682 C CA . ASP A 1 85 ? 8.359 -6.195 -3.605 1 82.56 85 ASP A CA 1
ATOM 683 C C . ASP A 1 85 ? 7.324 -5.129 -3.961 1 82.56 85 ASP A C 1
ATOM 685 O O . ASP A 1 85 ? 7.359 -4.02 -3.422 1 82.56 85 ASP A O 1
ATOM 689 N N . ALA A 1 86 ? 6.453 -5.41 -4.898 1 76.94 86 ALA A N 1
ATOM 690 C CA . ALA A 1 86 ? 5.422 -4.465 -5.316 1 76.94 86 ALA A CA 1
ATOM 691 C C . ALA A 1 86 ? 4.535 -4.062 -4.145 1 76.94 86 ALA A C 1
ATOM 693 O O . ALA A 1 86 ? 4.059 -2.928 -4.078 1 76.94 86 ALA A O 1
ATOM 694 N N . TRP A 1 87 ? 4.496 -4.844 -3.176 1 68.19 87 TRP A N 1
ATOM 695 C CA . TRP A 1 87 ? 3.66 -4.613 -2.004 1 68.19 87 TRP A CA 1
ATOM 696 C C . TRP A 1 87 ? 4.383 -3.744 -0.98 1 68.19 87 TRP A C 1
ATOM 698 O O . TRP A 1 87 ? 3.77 -2.889 -0.338 1 68.19 87 TRP A O 1
ATOM 708 N N . ASN A 1 88 ? 5.629 -3.689 -0.724 1 69.19 88 ASN A N 1
ATOM 709 C CA . ASN A 1 88 ? 6.414 -3.035 0.318 1 69.19 88 ASN A CA 1
ATOM 710 C C . ASN A 1 88 ? 6.719 -1.584 -0.039 1 69.19 88 ASN A C 1
ATOM 712 O O . ASN A 1 88 ? 6.844 -0.735 0.846 1 69.19 88 ASN A O 1
ATOM 716 N N . ASN A 1 89 ? 7.078 -1.001 -1.152 1 59.5 89 ASN A N 1
ATOM 717 C CA . ASN A 1 89 ? 7.875 0.201 -1.375 1 59.5 89 ASN A CA 1
ATOM 718 C C . ASN A 1 89 ? 7.016 1.361 -1.864 1 59.5 89 ASN A C 1
ATOM 720 O O . ASN A 1 89 ? 7.312 2.523 -1.579 1 59.5 89 ASN A O 1
ATOM 724 N N . GLU A 1 90 ? 5.879 1.457 -2.26 1 59.12 90 GLU A N 1
ATOM 725 C CA . GLU A 1 90 ? 5.594 2.465 -3.275 1 59.12 90 GLU A CA 1
ATOM 726 C C . GLU A 1 90 ? 5.203 3.795 -2.639 1 59.12 90 GLU A C 1
ATOM 728 O O . GLU A 1 90 ? 5.5 4.859 -3.184 1 59.12 90 GLU A O 1
ATOM 733 N N . ASN A 1 91 ? 4.988 3.996 -1.338 1 69.38 91 ASN A N 1
ATOM 734 C CA . ASN A 1 91 ? 4.363 5.246 -0.921 1 69.38 91 ASN A CA 1
ATOM 735 C C . ASN A 1 91 ? 5.301 6.082 -0.055 1 69.38 91 ASN A C 1
ATOM 737 O O . ASN A 1 91 ? 4.941 7.18 0.373 1 69.38 91 ASN A O 1
ATOM 741 N N . LEU A 1 92 ? 6.641 5.859 -0.185 1 76.62 92 LEU A N 1
ATOM 742 C CA . LEU A 1 92 ? 7.52 6.527 0.771 1 76.62 92 LEU A CA 1
ATOM 743 C C . LEU A 1 92 ? 8.047 7.836 0.2 1 76.62 92 LEU A C 1
ATOM 745 O O . LEU A 1 92 ? 8.32 8.781 0.948 1 76.62 92 LEU A O 1
ATOM 749 N N . ALA A 1 93 ? 8.078 7.953 -1.114 1 81.62 93 ALA A N 1
ATOM 750 C CA . ALA A 1 93 ? 8.625 9.164 -1.72 1 81.62 93 ALA A CA 1
ATOM 751 C C . ALA A 1 93 ? 7.715 10.359 -1.464 1 81.62 93 ALA A C 1
ATOM 753 O O . ALA A 1 93 ? 8.195 11.453 -1.136 1 81.62 93 ALA A O 1
ATOM 754 N N . VAL A 1 94 ? 6.484 10.188 -1.685 1 84.19 94 VAL A N 1
ATOM 755 C CA . VAL A 1 94 ? 5.535 11.266 -1.451 1 84.19 94 VAL A CA 1
ATOM 756 C C . VAL A 1 94 ? 5.531 11.641 0.029 1 84.19 94 VAL A C 1
ATOM 758 O O . VAL A 1 94 ? 5.52 12.82 0.376 1 84.19 94 VAL A O 1
ATOM 761 N N . LEU A 1 95 ? 5.574 10.664 0.919 1 87.5 95 LEU A N 1
ATOM 762 C CA . LEU A 1 95 ? 5.586 10.898 2.359 1 87.5 95 LEU A CA 1
ATOM 763 C C . LEU A 1 95 ? 6.844 11.656 2.777 1 87.5 95 LEU A C 1
ATOM 765 O O . LEU A 1 95 ? 6.781 12.547 3.625 1 87.5 95 LEU A O 1
ATOM 769 N N . GLN A 1 96 ? 7.887 11.328 2.123 1 90 96 GLN A N 1
ATOM 770 C CA . GLN A 1 96 ? 9.141 12.016 2.422 1 90 96 GLN A CA 1
ATOM 771 C C . GLN A 1 96 ? 9.055 13.5 2.068 1 90 96 GLN A C 1
ATOM 773 O O . GLN A 1 96 ? 9.547 14.352 2.812 1 90 96 GLN A O 1
ATOM 778 N N . LYS A 1 97 ? 8.438 13.727 0.964 1 92.75 97 LYS A N 1
ATOM 779 C CA . LYS A 1 97 ? 8.344 15.102 0.467 1 92.75 97 LYS A CA 1
ATOM 780 C C . LYS A 1 97 ? 7.344 15.914 1.283 1 92.75 97 LYS A C 1
ATOM 782 O O . LYS A 1 97 ? 7.508 17.125 1.447 1 92.75 97 LYS A O 1
ATOM 787 N N . ARG A 1 98 ? 6.332 15.25 1.854 1 93.62 98 ARG A N 1
ATOM 788 C CA . ARG A 1 98 ? 5.195 15.992 2.393 1 93.62 98 ARG A CA 1
ATOM 789 C C . ARG A 1 98 ? 5.137 15.875 3.912 1 93.62 98 ARG A C 1
ATOM 791 O O . ARG A 1 98 ? 4.168 16.297 4.539 1 93.62 98 ARG A O 1
ATOM 798 N N . THR A 1 99 ? 6.18 15.328 4.492 1 92.44 99 THR A N 1
ATOM 799 C CA . THR A 1 99 ? 6.273 15.289 5.945 1 92.44 99 THR A CA 1
ATOM 800 C C . THR A 1 99 ? 7.625 15.805 6.418 1 92.44 99 THR A C 1
ATOM 802 O O . THR A 1 99 ? 8.586 15.844 5.645 1 92.44 99 THR A O 1
ATOM 805 N N . SER A 1 100 ? 7.617 16.328 7.637 1 92.62 100 SER A N 1
ATOM 806 C CA . SER A 1 100 ? 8.898 16.703 8.219 1 92.62 100 SER A CA 1
ATOM 807 C C . SER A 1 100 ? 9.82 15.508 8.383 1 92.62 100 SER A C 1
ATOM 809 O O . SER A 1 100 ? 9.359 14.359 8.336 1 92.62 100 SER A O 1
ATOM 811 N N . ALA A 1 101 ? 11.117 15.812 8.609 1 92.25 101 ALA A N 1
ATOM 812 C CA . ALA A 1 101 ? 12.109 14.758 8.789 1 92.25 101 ALA A CA 1
ATOM 813 C C . ALA A 1 101 ? 11.758 13.875 9.984 1 92.25 101 ALA A C 1
ATOM 815 O O . ALA A 1 101 ? 11.891 12.648 9.914 1 92.25 101 ALA A O 1
ATOM 816 N N . ASP A 1 102 ? 11.273 14.508 10.992 1 90.5 102 ASP A N 1
ATOM 817 C CA . ASP A 1 102 ? 10.914 13.766 12.195 1 90.5 102 ASP A CA 1
ATOM 818 C C . ASP A 1 102 ? 9.734 12.836 11.938 1 90.5 102 ASP A C 1
ATOM 820 O O . ASP A 1 102 ? 9.766 11.664 12.312 1 90.5 102 ASP A O 1
ATOM 824 N N . VAL A 1 103 ? 8.734 13.391 11.258 1 88.44 103 VAL A N 1
ATOM 825 C CA . VAL A 1 103 ? 7.547 12.602 10.961 1 88.44 103 VAL A CA 1
ATOM 826 C C . VAL A 1 103 ? 7.91 11.477 9.984 1 88.44 103 VAL A C 1
ATOM 828 O O . VAL A 1 103 ? 7.504 10.328 10.172 1 88.44 103 VAL A O 1
ATOM 831 N N . PHE A 1 104 ? 8.727 11.789 9.039 1 91 104 PHE A N 1
ATOM 832 C CA . PHE A 1 104 ? 9.094 10.797 8.031 1 91 104 PHE A CA 1
ATOM 833 C C . PHE A 1 104 ? 9.898 9.664 8.656 1 91 104 PHE A C 1
ATOM 835 O O . PHE A 1 104 ? 9.734 8.5 8.281 1 91 104 PHE A O 1
ATOM 842 N N . THR A 1 105 ? 10.758 10.008 9.578 1 90.44 105 THR A N 1
ATOM 843 C CA . THR A 1 105 ? 11.547 8.984 10.258 1 90.44 105 THR A CA 1
ATOM 844 C C . THR A 1 105 ? 10.633 8 10.984 1 90.44 105 THR A C 1
ATOM 846 O O . THR A 1 105 ? 10.883 6.789 10.961 1 90.44 105 THR A O 1
ATOM 849 N N . LYS A 1 106 ? 9.602 8.539 11.539 1 84.38 106 LYS A N 1
ATOM 850 C CA . LYS A 1 106 ? 8.648 7.68 12.234 1 84.38 106 LYS A CA 1
ATOM 851 C C . LYS A 1 106 ? 7.879 6.801 11.25 1 84.38 106 LYS A C 1
ATOM 853 O O . LYS A 1 106 ? 7.641 5.621 11.516 1 84.38 106 LYS A O 1
ATOM 858 N N . VAL A 1 107 ? 7.492 7.379 10.141 1 82.19 107 VAL A N 1
ATOM 859 C CA . VAL A 1 107 ? 6.777 6.641 9.102 1 82.19 107 VAL A CA 1
ATOM 860 C C . VAL A 1 107 ? 7.66 5.516 8.57 1 82.19 107 VAL A C 1
ATOM 862 O O . VAL A 1 107 ? 7.207 4.379 8.422 1 82.19 107 VAL A O 1
ATOM 865 N N . GLN A 1 108 ? 8.883 5.852 8.328 1 84.38 108 GLN A N 1
ATOM 866 C CA . GLN A 1 108 ? 9.828 4.875 7.797 1 84.38 108 GLN A CA 1
ATOM 867 C C . GLN A 1 108 ? 10.031 3.717 8.773 1 84.38 108 GLN A C 1
ATOM 869 O O . GLN A 1 108 ? 10.102 2.559 8.359 1 84.38 108 GLN A O 1
ATOM 874 N N . SER A 1 109 ? 10.133 4.105 10 1 83.81 109 SER A N 1
ATOM 875 C CA . SER A 1 109 ? 10.32 3.076 11.016 1 83.81 109 SER A CA 1
ATOM 876 C C . SER A 1 109 ? 9.125 2.139 11.086 1 83.81 109 SER A C 1
ATOM 878 O O . SER A 1 109 ? 9.281 0.919 11.164 1 83.81 109 SER A O 1
ATOM 880 N N . ALA A 1 110 ? 7.965 2.73 11.047 1 77.06 110 ALA A N 1
ATOM 881 C CA . ALA A 1 110 ? 6.75 1.919 11.062 1 77.06 110 ALA A CA 1
ATOM 882 C C . ALA A 1 110 ? 6.68 1.003 9.844 1 77.06 110 ALA A C 1
ATOM 884 O O . ALA A 1 110 ? 6.309 -0.168 9.961 1 77.06 110 ALA A O 1
ATOM 885 N N . GLU A 1 111 ? 7.055 1.507 8.711 1 77.94 111 GLU A N 1
ATOM 886 C CA . GLU A 1 111 ? 7.051 0.725 7.477 1 77.94 111 GLU A CA 1
ATOM 887 C C . GLU A 1 111 ? 8.047 -0.428 7.551 1 77.94 111 GLU A C 1
ATOM 889 O O . GLU A 1 111 ? 7.754 -1.541 7.113 1 77.94 111 GLU A O 1
ATOM 894 N N . ARG A 1 112 ? 9.234 -0.153 8.031 1 82.12 112 ARG A N 1
ATOM 895 C CA . ARG A 1 112 ? 10.266 -1.179 8.156 1 82.12 112 ARG A CA 1
ATOM 896 C C . ARG A 1 112 ? 9.812 -2.305 9.078 1 82.12 112 ARG A C 1
ATOM 898 O O . ARG A 1 112 ? 10.094 -3.477 8.82 1 82.12 112 ARG A O 1
ATOM 905 N N . HIS A 1 113 ? 9.094 -1.874 10.094 1 77.31 113 HIS A N 1
ATOM 906 C CA . HIS A 1 113 ? 8.633 -2.854 11.07 1 77.31 113 HIS A CA 1
ATOM 907 C C . HIS A 1 113 ? 7.527 -3.734 10.492 1 77.31 113 HIS A C 1
ATOM 909 O O . HIS A 1 113 ? 7.375 -4.891 10.898 1 77.31 113 HIS A O 1
ATOM 915 N N . GLN A 1 114 ? 6.852 -3.209 9.469 1 74.44 114 GLN A N 1
ATOM 916 C CA . GLN A 1 114 ? 5.703 -3.943 8.945 1 74.44 114 GLN A CA 1
ATOM 917 C C . GLN A 1 114 ? 6.051 -4.645 7.633 1 74.44 114 GLN A C 1
ATOM 919 O O . GLN A 1 114 ? 5.285 -5.48 7.148 1 74.44 114 GLN A O 1
ATOM 924 N N . SER A 1 115 ? 7.18 -4.297 7.125 1 77.62 115 SER A N 1
ATOM 925 C CA . SER A 1 115 ? 7.574 -4.887 5.848 1 77.62 115 SER A CA 1
ATOM 926 C C . SER A 1 115 ? 7.855 -6.379 5.988 1 77.62 115 SER A C 1
ATOM 928 O O . SER A 1 115 ? 8.281 -6.836 7.051 1 77.62 115 SER A O 1
ATOM 930 N N . ILE A 1 116 ? 7.523 -7.18 5.012 1 81.19 116 ILE A N 1
ATOM 931 C CA . ILE A 1 116 ? 7.789 -8.609 4.957 1 81.19 116 ILE A CA 1
ATOM 932 C C . ILE A 1 116 ? 9 -8.875 4.062 1 81.19 116 ILE A C 1
ATOM 934 O O . ILE A 1 116 ? 9.078 -8.359 2.943 1 81.19 116 ILE A O 1
ATOM 938 N N . SER A 1 117 ? 9.977 -9.594 4.531 1 89.25 117 SER A N 1
ATOM 939 C CA . SER A 1 117 ? 11.148 -9.961 3.744 1 89.25 117 SER A CA 1
ATOM 940 C C . SER A 1 117 ? 11.211 -11.461 3.51 1 89.25 117 SER A C 1
ATOM 942 O O . SER A 1 117 ? 10.68 -12.242 4.297 1 89.25 117 SER A O 1
ATOM 944 N N . ILE A 1 118 ? 11.789 -11.836 2.443 1 92.5 118 ILE A N 1
ATOM 945 C CA . ILE A 1 118 ? 11.992 -13.242 2.094 1 92.5 118 ILE A CA 1
ATOM 946 C C . ILE A 1 118 ? 13.32 -13.734 2.66 1 92.5 118 ILE A C 1
ATOM 948 O O . ILE A 1 118 ? 14.383 -13.242 2.275 1 92.5 118 ILE A O 1
ATOM 952 N N . VAL A 1 119 ? 13.273 -14.719 3.641 1 97 119 VAL A N 1
ATOM 953 C CA . VAL A 1 119 ? 14.469 -15.289 4.254 1 97 119 VAL A CA 1
ATOM 954 C C . VAL A 1 119 ? 14.961 -16.469 3.42 1 97 119 VAL A C 1
ATOM 956 O O . VAL A 1 119 ? 16.156 -16.594 3.158 1 97 119 VAL A O 1
ATOM 959 N N . ALA A 1 120 ? 14.008 -17.344 3.104 1 98.12 120 ALA A N 1
ATOM 960 C CA . ALA A 1 120 ? 14.227 -18.5 2.238 1 98.12 120 ALA A CA 1
ATOM 961 C C . ALA A 1 120 ? 13.023 -18.75 1.334 1 98.12 120 ALA A C 1
ATOM 963 O O . ALA A 1 120 ? 11.875 -18.625 1.769 1 98.12 120 ALA A O 1
ATOM 964 N N . LEU A 1 121 ? 13.352 -19.062 0.063 1 98.31 121 LEU A N 1
ATOM 965 C CA . LEU A 1 121 ? 12.289 -19.297 -0.908 1 98.31 121 LEU A CA 1
ATOM 966 C C . LEU A 1 121 ? 12.641 -20.453 -1.827 1 98.31 121 LEU A C 1
ATOM 968 O O . LEU A 1 121 ? 13.711 -20.469 -2.445 1 98.31 121 LEU A O 1
ATOM 972 N N . THR A 1 122 ? 11.773 -21.422 -1.846 1 98.56 122 THR A N 1
ATOM 973 C CA . THR A 1 122 ? 11.852 -22.516 -2.814 1 98.56 122 THR A CA 1
ATOM 974 C C . THR A 1 122 ? 10.609 -22.531 -3.699 1 98.56 122 THR A C 1
ATOM 976 O O . THR A 1 122 ? 9.523 -22.172 -3.256 1 98.56 122 THR A O 1
ATOM 979 N N . ALA A 1 123 ? 10.797 -22.875 -4.895 1 98.56 123 ALA A N 1
ATOM 980 C CA . ALA A 1 123 ? 9.711 -23.078 -5.848 1 98.56 123 ALA A CA 1
ATOM 981 C C . ALA A 1 123 ? 9.836 -24.438 -6.527 1 98.56 123 ALA A C 1
ATOM 983 O O . ALA A 1 123 ? 10.859 -24.75 -7.137 1 98.56 123 ALA A O 1
ATOM 984 N N . GLN A 1 124 ? 8.82 -25.25 -6.324 1 98.44 124 GLN A N 1
ATOM 985 C CA . GLN A 1 124 ? 8.758 -26.547 -6.992 1 98.44 124 GLN A CA 1
ATOM 986 C C . GLN A 1 124 ? 7.66 -26.578 -8.047 1 98.44 124 GLN A C 1
ATOM 988 O O . GLN A 1 124 ? 6.488 -26.359 -7.73 1 98.44 124 GLN A O 1
ATOM 993 N N . VAL A 1 125 ? 8.102 -26.844 -9.258 1 97.56 125 VAL A N 1
ATOM 994 C CA . VAL A 1 125 ? 7.145 -26.875 -10.359 1 97.56 125 VAL A CA 1
ATOM 995 C C . VAL A 1 125 ? 6.516 -28.266 -10.461 1 97.56 125 VAL A C 1
ATOM 997 O O . VAL A 1 125 ? 7.215 -29.281 -10.398 1 97.56 125 VAL A O 1
ATOM 1000 N N . GLN A 1 126 ? 5.215 -28.234 -10.523 1 96.5 126 GLN A N 1
ATOM 1001 C CA . GLN A 1 126 ? 4.449 -29.453 -10.766 1 96.5 126 GLN A CA 1
ATOM 1002 C C . GLN A 1 126 ? 3.486 -29.281 -11.938 1 96.5 126 GLN A C 1
ATOM 1004 O O . GLN A 1 126 ? 3.119 -28.156 -12.281 1 96.5 126 GLN A O 1
ATOM 1009 N N . GLU A 1 127 ? 3.164 -30.359 -12.656 1 95.56 127 GLU A N 1
ATOM 1010 C CA . GLU A 1 127 ? 2.156 -30.391 -13.711 1 95.56 127 GLU A CA 1
ATOM 1011 C C . GLU A 1 127 ? 2.506 -29.422 -14.836 1 95.56 127 GLU A C 1
ATOM 1013 O O . GLU A 1 127 ? 1.652 -28.656 -15.289 1 95.56 127 GLU A O 1
ATOM 1018 N N . LEU A 1 128 ? 3.756 -29.406 -15.188 1 94.94 128 LEU A N 1
ATOM 1019 C CA . LEU A 1 128 ? 4.219 -28.531 -16.25 1 94.94 128 LEU A CA 1
ATOM 1020 C C . LEU A 1 128 ? 3.664 -28.969 -17.609 1 94.94 128 LEU A C 1
ATOM 1022 O O . LEU A 1 128 ? 3.863 -30.109 -18.016 1 94.94 128 LEU A O 1
ATOM 1026 N N . LYS A 1 129 ? 2.846 -28.141 -18.188 1 94.12 129 LYS A N 1
ATOM 1027 C CA . LYS A 1 129 ? 2.35 -28.328 -19.547 1 94.12 129 LYS A CA 1
ATOM 1028 C C . LYS A 1 129 ? 2.887 -27.25 -20.484 1 94.12 129 LYS A C 1
ATOM 1030 O O . LYS A 1 129 ? 2.865 -26.062 -20.156 1 94.12 129 LYS A O 1
ATOM 1035 N N . GLN A 1 130 ? 3.408 -27.688 -21.609 1 91.69 130 GLN A N 1
ATOM 1036 C CA . GLN A 1 130 ? 3.969 -26.75 -22.578 1 91.69 130 GLN A CA 1
ATOM 1037 C C . GLN A 1 130 ? 3.543 -27.078 -24 1 91.69 130 GLN A C 1
ATOM 1039 O O . GLN A 1 130 ? 3.312 -28.25 -24.312 1 91.69 130 GLN A O 1
ATOM 1044 N N . SER A 1 131 ? 3.35 -26.031 -24.766 1 88.44 131 SER A N 1
ATOM 1045 C CA . SER A 1 131 ? 3.043 -26.203 -26.188 1 88.44 131 SER A CA 1
ATOM 1046 C C . SER A 1 131 ? 4.211 -25.766 -27.062 1 88.44 131 SER A C 1
ATOM 1048 O O . SER A 1 131 ? 5.086 -25.031 -26.609 1 88.44 131 SER A O 1
ATOM 1050 N N . PRO A 1 132 ? 4.195 -26.234 -28.281 1 83.94 132 PRO A N 1
ATOM 1051 C CA . PRO A 1 132 ? 5.262 -25.828 -29.188 1 83.94 132 PRO A CA 1
ATOM 1052 C C . PRO A 1 132 ? 5.273 -24.312 -29.438 1 83.94 132 PRO A C 1
ATOM 1054 O O . PRO A 1 132 ? 6.316 -23.75 -29.781 1 83.94 132 PRO A O 1
ATOM 1057 N N . GLU A 1 133 ? 4.172 -23.656 -29.219 1 83.62 133 GLU A N 1
ATOM 1058 C CA . GLU A 1 133 ? 4.055 -22.219 -29.438 1 83.62 133 GLU A CA 1
ATOM 1059 C C . GLU A 1 133 ? 4.605 -21.422 -28.266 1 83.62 133 GLU A C 1
ATOM 1061 O O . GLU A 1 133 ? 4.676 -20.203 -28.312 1 83.62 133 GLU A O 1
ATOM 1066 N N . GLY A 1 134 ? 4.977 -22.141 -27.266 1 84.5 134 GLY A N 1
ATOM 1067 C CA . GLY A 1 134 ? 5.613 -21.453 -26.156 1 84.5 134 GLY A CA 1
ATOM 1068 C C . GLY A 1 134 ? 4.672 -21.188 -25 1 84.5 134 GLY A C 1
ATOM 1069 O O . GLY A 1 134 ? 5.055 -20.547 -24.016 1 84.5 134 GLY A O 1
ATOM 1070 N N . HIS A 1 135 ? 3.512 -21.734 -25.094 1 91.88 135 HIS A N 1
ATOM 1071 C CA . HIS A 1 135 ? 2.574 -21.641 -23.984 1 91.88 135 HIS A CA 1
ATOM 1072 C C . HIS A 1 135 ? 2.971 -22.562 -22.844 1 91.88 135 HIS A C 1
ATOM 1074 O O . HIS A 1 135 ? 3.352 -23.703 -23.078 1 91.88 135 HIS A O 1
ATOM 1080 N N . VAL A 1 136 ? 2.959 -21.984 -21.656 1 94.56 136 VAL A N 1
ATOM 1081 C CA . VAL A 1 136 ? 3.318 -22.781 -20.484 1 94.56 136 VAL A CA 1
ATOM 1082 C C . VAL A 1 136 ? 2.238 -22.625 -19.406 1 94.56 136 VAL A C 1
ATOM 1084 O O . VAL A 1 136 ? 1.707 -21.531 -19.203 1 94.56 136 VAL A O 1
ATOM 1087 N N . LYS A 1 137 ? 1.874 -23.719 -18.812 1 96.06 137 LYS A N 1
ATOM 1088 C CA . LYS A 1 137 ? 1.051 -23.766 -17.609 1 96.06 137 LYS A CA 1
ATOM 1089 C C . LYS A 1 137 ? 1.644 -24.719 -16.562 1 96.06 137 LYS A C 1
ATOM 1091 O O . LYS A 1 137 ? 2.146 -25.781 -16.922 1 96.06 137 LYS A O 1
ATOM 1096 N N . ALA A 1 138 ? 1.581 -24.281 -15.305 1 96.75 138 ALA A N 1
ATOM 1097 C CA . ALA A 1 138 ? 2.15 -25.141 -14.273 1 96.75 138 ALA A CA 1
ATOM 1098 C C . ALA A 1 138 ? 1.586 -24.797 -12.898 1 96.75 138 ALA A C 1
ATOM 1100 O O . ALA A 1 138 ? 0.995 -23.734 -12.711 1 96.75 138 ALA A O 1
ATOM 1101 N N . LYS A 1 139 ? 1.681 -25.719 -12.023 1 97 139 LYS A N 1
ATOM 1102 C CA . LYS A 1 139 ? 1.512 -25.516 -10.594 1 97 139 LYS A CA 1
ATOM 1103 C C . LYS A 1 139 ? 2.859 -25.328 -9.898 1 97 139 LYS A C 1
ATOM 1105 O O . LYS A 1 139 ? 3.811 -26.062 -10.172 1 97 139 LYS A O 1
ATOM 1110 N N . VAL A 1 140 ? 2.949 -24.312 -9.086 1 97.5 140 VAL A N 1
ATOM 1111 C CA . VAL A 1 140 ? 4.18 -24.047 -8.344 1 97.5 140 VAL A CA 1
ATOM 1112 C C . VAL A 1 140 ? 3.906 -24.109 -6.848 1 97.5 140 VAL A C 1
ATOM 1114 O O . VAL A 1 140 ? 2.994 -23.453 -6.344 1 97.5 140 VAL A O 1
ATOM 1117 N N . ILE A 1 141 ? 4.613 -24.922 -6.121 1 96.38 141 ILE A N 1
ATOM 1118 C CA . ILE A 1 141 ? 4.574 -24.953 -4.664 1 96.38 141 ILE A CA 1
ATOM 1119 C C . ILE A 1 141 ? 5.715 -24.125 -4.094 1 96.38 141 ILE A C 1
ATOM 1121 O O . ILE A 1 141 ? 6.891 -24.469 -4.25 1 96.38 141 ILE A O 1
ATOM 1125 N N . TYR A 1 142 ? 5.344 -23.031 -3.494 1 96.5 142 TYR A N 1
ATOM 1126 C CA . TYR A 1 142 ? 6.332 -22.203 -2.807 1 96.5 142 TYR A CA 1
ATOM 1127 C C . TYR A 1 142 ? 6.457 -22.609 -1.344 1 96.5 142 TYR A C 1
ATOM 1129 O O . TYR A 1 142 ? 5.453 -22.891 -0.687 1 96.5 142 TYR A O 1
ATOM 1137 N N . SER A 1 143 ? 7.656 -22.625 -0.897 1 96.12 143 SER A N 1
ATOM 1138 C CA . SER A 1 143 ? 7.898 -22.844 0.524 1 96.12 143 SER A CA 1
ATOM 1139 C C . SER A 1 143 ? 9.195 -22.188 0.977 1 96.12 143 SER A C 1
ATOM 1141 O O . SER A 1 143 ? 10.039 -21.828 0.15 1 96.12 143 SER A O 1
ATOM 1143 N N . GLY A 1 144 ? 9.281 -21.953 2.32 1 97.19 144 GLY A N 1
ATOM 1144 C CA . GLY A 1 144 ? 10.445 -21.328 2.92 1 97.19 144 GLY A CA 1
ATOM 1145 C C . GLY A 1 144 ? 10.117 -20.531 4.168 1 97.19 144 GLY A C 1
ATOM 1146 O O . GLY A 1 144 ? 9.289 -20.938 4.977 1 97.19 144 GLY A O 1
ATOM 1147 N N . GLN A 1 145 ? 10.82 -19.422 4.289 1 96.06 145 GLN A N 1
ATOM 1148 C CA . GLN A 1 145 ? 10.625 -18.609 5.484 1 96.06 145 GLN A CA 1
ATOM 1149 C C . GLN A 1 145 ? 10.477 -17.141 5.125 1 96.06 145 GLN A C 1
ATOM 1151 O O . GLN A 1 145 ? 11.188 -16.625 4.254 1 96.06 145 GLN A O 1
ATOM 1156 N N . LEU A 1 146 ? 9.469 -16.516 5.762 1 92.19 146 LEU A N 1
ATOM 1157 C CA . LEU A 1 146 ? 9.266 -15.07 5.715 1 92.19 146 LEU A CA 1
ATOM 1158 C C . LEU A 1 146 ? 9.523 -14.438 7.082 1 92.19 146 LEU A C 1
ATOM 1160 O O . LEU A 1 146 ? 9.555 -15.141 8.094 1 92.19 146 LEU A O 1
ATOM 1164 N N . ARG A 1 147 ? 9.812 -13.172 7.039 1 91.94 147 ARG A N 1
ATOM 1165 C CA . ARG A 1 147 ? 10.008 -12.414 8.273 1 91.94 147 ARG A CA 1
ATOM 1166 C C . ARG A 1 147 ? 9.336 -11.047 8.188 1 91.94 147 ARG A C 1
ATOM 1168 O O . ARG A 1 147 ? 9.422 -10.375 7.156 1 91.94 147 ARG A O 1
ATOM 1175 N N . GLN A 1 148 ? 8.711 -10.703 9.234 1 82.94 148 GLN A N 1
ATOM 1176 C CA . GLN A 1 148 ? 8.164 -9.352 9.336 1 82.94 148 GLN A CA 1
ATOM 1177 C C . GLN A 1 148 ? 9.094 -8.438 10.125 1 82.94 148 GLN A C 1
ATOM 1179 O O . GLN A 1 148 ? 9.391 -8.703 11.289 1 82.94 148 GLN A O 1
ATOM 1184 N N . GLY A 1 149 ? 9.383 -7.363 9.484 1 83.44 149 GLY A N 1
ATOM 1185 C CA . GLY A 1 149 ? 10.336 -6.469 10.117 1 83.44 149 GLY A CA 1
ATOM 1186 C C . GLY A 1 149 ? 11.578 -7.184 10.625 1 83.44 149 GLY A C 1
ATOM 1187 O O . GLY A 1 149 ? 12.242 -7.895 9.867 1 83.44 149 GLY A O 1
ATOM 1188 N N . ASN A 1 150 ? 11.875 -6.961 11.93 1 89.75 150 ASN A N 1
ATOM 1189 C CA . ASN A 1 150 ? 13.023 -7.617 12.547 1 89.75 150 ASN A CA 1
ATOM 1190 C C . ASN A 1 150 ? 12.594 -8.797 13.414 1 89.75 150 ASN A C 1
ATOM 1192 O O . ASN A 1 150 ? 13.328 -9.211 14.305 1 89.75 150 ASN A O 1
ATOM 1196 N N . GLY A 1 151 ? 11.398 -9.281 13.188 1 90.81 151 GLY A N 1
ATOM 1197 C CA . GLY A 1 151 ? 10.891 -10.398 13.969 1 90.81 151 GLY A CA 1
ATOM 1198 C C . GLY A 1 151 ? 11.523 -11.719 13.586 1 90.81 151 GLY A C 1
ATOM 1199 O O . GLY A 1 151 ? 12.43 -11.766 12.758 1 90.81 151 GLY A O 1
ATOM 1200 N N . GLN A 1 152 ? 11.016 -12.781 14.227 1 94.62 152 GLN A N 1
ATOM 1201 C CA . GLN A 1 152 ? 11.508 -14.125 13.945 1 94.62 152 GLN A CA 1
ATOM 1202 C C . GLN A 1 152 ? 10.93 -14.648 12.633 1 94.62 152 GLN A C 1
ATOM 1204 O O . GLN A 1 152 ? 9.758 -14.43 12.328 1 94.62 152 GL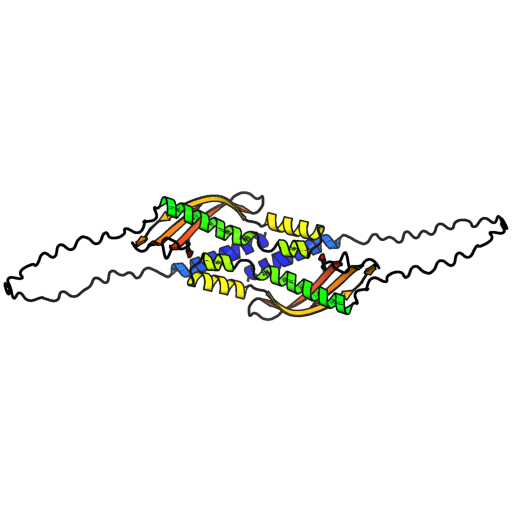N A O 1
ATOM 1209 N N . PRO A 1 153 ? 11.75 -15.297 11.953 1 95.06 153 PRO A N 1
ATOM 1210 C CA . PRO A 1 153 ? 11.219 -15.93 10.75 1 95.06 153 PRO A CA 1
ATOM 1211 C C . PRO A 1 153 ? 10.125 -16.953 11.047 1 95.06 153 PRO A C 1
ATOM 1213 O O . PRO A 1 153 ? 10.125 -17.547 12.133 1 95.06 153 PRO A O 1
ATOM 1216 N N . TYR A 1 154 ? 9.172 -17.094 10.055 1 91.75 154 TYR A N 1
ATOM 1217 C CA . TYR A 1 154 ? 8.125 -18.109 10.148 1 91.75 154 TYR A CA 1
ATOM 1218 C C . TYR A 1 154 ? 7.988 -18.875 8.836 1 91.75 154 TYR A C 1
ATOM 1220 O O . TYR A 1 154 ? 8.219 -18.312 7.758 1 91.75 154 TYR A O 1
ATOM 1228 N N . ASP A 1 155 ? 7.613 -20.141 8.969 1 93.75 155 ASP A N 1
ATOM 1229 C CA . ASP A 1 155 ? 7.473 -21 7.797 1 93.75 155 ASP A CA 1
ATOM 1230 C C . ASP A 1 155 ? 6.219 -20.641 7 1 93.75 155 ASP A C 1
ATOM 1232 O O . ASP A 1 155 ? 5.195 -20.266 7.574 1 93.75 155 ASP A O 1
ATOM 1236 N N . PHE A 1 156 ? 6.379 -20.734 5.598 1 87.94 156 PHE A N 1
ATOM 1237 C CA . PHE A 1 156 ? 5.207 -20.578 4.742 1 87.94 156 PHE A CA 1
ATOM 1238 C C . PHE A 1 156 ? 5.207 -21.609 3.623 1 87.94 156 PHE A C 1
ATOM 1240 O O . PHE A 1 156 ? 6.242 -22.203 3.326 1 87.94 156 PHE A O 1
ATOM 1247 N N . ARG A 1 157 ? 4.039 -21.859 3.141 1 90.94 157 ARG A N 1
ATOM 1248 C CA . ARG A 1 157 ? 3.807 -22.703 1.97 1 90.94 157 ARG A CA 1
ATOM 1249 C C . ARG A 1 157 ? 2.584 -22.234 1.19 1 90.94 157 ARG A C 1
ATOM 1251 O O . ARG A 1 157 ? 1.528 -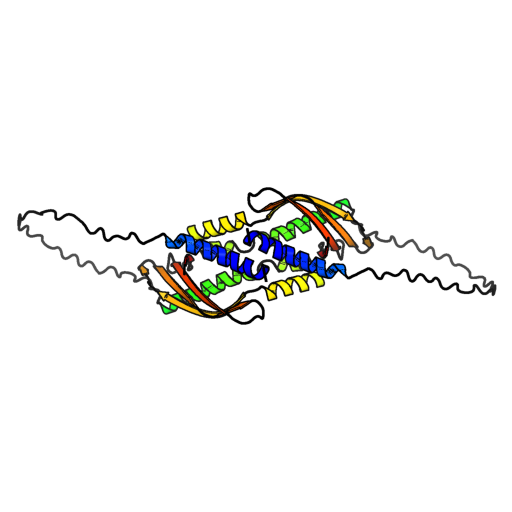21.984 1.775 1 90.94 157 ARG A O 1
ATOM 1258 N N . GLU A 1 158 ? 2.816 -22.109 -0.102 1 90.19 158 GLU A N 1
ATOM 1259 C CA . GLU A 1 158 ? 1.718 -21.672 -0.958 1 90.19 158 GLU A CA 1
ATOM 1260 C C . GLU A 1 158 ? 1.76 -22.375 -2.312 1 90.19 158 GLU A C 1
ATOM 1262 O O . GLU A 1 158 ? 2.834 -22.734 -2.795 1 90.19 158 GLU A O 1
ATOM 1267 N N . VAL A 1 159 ? 0.598 -22.5 -2.844 1 92.25 159 VAL A N 1
ATOM 1268 C CA . VAL A 1 159 ? 0.485 -23.094 -4.172 1 92.25 159 VAL A CA 1
ATOM 1269 C C . VAL A 1 159 ? -0.067 -22.062 -5.152 1 92.25 159 VAL A C 1
ATOM 1271 O O . VAL A 1 159 ? -1.135 -21.5 -4.926 1 92.25 159 VAL A O 1
ATOM 1274 N N . TRP A 1 160 ? 0.664 -21.906 -6.234 1 93.94 160 TRP A N 1
ATOM 1275 C CA . TRP A 1 160 ? 0.25 -20.984 -7.281 1 93.94 160 TRP A CA 1
ATOM 1276 C C . TRP A 1 160 ? 0.069 -21.719 -8.609 1 93.94 160 TRP A C 1
ATOM 1278 O O . TRP A 1 160 ? 0.824 -22.641 -8.93 1 93.94 160 TRP A O 1
ATOM 1288 N N . HIS A 1 161 ? -0.894 -21.297 -9.344 1 96.06 161 HIS A N 1
ATOM 1289 C CA . HIS A 1 161 ? -1.002 -21.672 -10.75 1 96.06 161 HIS A CA 1
ATOM 1290 C C . HIS A 1 161 ? -0.505 -20.547 -11.664 1 96.06 161 HIS A C 1
ATOM 1292 O O . HIS A 1 161 ? -0.934 -19.391 -11.531 1 96.06 161 HIS A O 1
ATOM 1298 N N . VAL A 1 162 ? 0.375 -20.938 -12.547 1 96.5 162 VAL A N 1
ATOM 1299 C CA . VAL A 1 162 ? 1.01 -19.906 -13.359 1 96.5 162 VAL A CA 1
ATOM 1300 C C . VAL A 1 162 ? 0.902 -20.266 -14.836 1 96.5 162 VAL A C 1
ATOM 1302 O O . VAL A 1 162 ? 0.698 -21.438 -15.18 1 96.5 162 VAL A O 1
ATOM 1305 N N . SER A 1 163 ? 1.061 -19.219 -15.617 1 95.75 163 SER A N 1
ATOM 1306 C CA . SER A 1 163 ? 1.05 -19.453 -17.062 1 95.75 163 SER A CA 1
ATOM 1307 C C . SER A 1 163 ? 1.88 -18.406 -17.797 1 95.75 163 SER A C 1
ATOM 1309 O O . SER A 1 163 ? 2.184 -17.344 -17.25 1 95.75 163 SER A O 1
ATOM 1311 N N . ARG A 1 164 ? 2.227 -18.766 -18.906 1 94.38 164 ARG A N 1
ATOM 1312 C CA . ARG A 1 164 ? 2.906 -17.922 -19.891 1 94.38 164 ARG A CA 1
ATOM 1313 C C . ARG A 1 164 ? 2.375 -18.188 -21.297 1 94.38 164 ARG A C 1
ATOM 1315 O O . ARG A 1 164 ? 2.307 -19.328 -21.734 1 94.38 164 ARG A O 1
ATOM 1322 N N . GLU A 1 165 ? 2.033 -17.078 -22 1 91.56 165 GLU A N 1
ATOM 1323 C CA . GLU A 1 165 ? 1.318 -17.219 -23.266 1 91.56 165 GLU A CA 1
ATOM 1324 C C . GLU A 1 165 ? 2.285 -17.469 -24.422 1 91.56 165 GLU A C 1
ATOM 1326 O O . GLU A 1 165 ? 1.879 -17.938 -25.5 1 91.56 165 GLU A O 1
ATOM 1331 N N . ALA A 1 166 ? 3.471 -17.016 -24.312 1 88.06 166 ALA A N 1
ATOM 1332 C CA . ALA A 1 166 ? 4.508 -17.188 -25.328 1 88.06 166 ALA A CA 1
ATOM 1333 C C . ALA A 1 166 ? 5.898 -17.188 -24.703 1 88.06 166 ALA A C 1
ATOM 1335 O O . ALA A 1 166 ? 6.055 -16.828 -23.531 1 88.06 166 ALA A O 1
ATOM 1336 N N . ALA A 1 167 ? 6.828 -17.656 -25.484 1 81.81 167 ALA A N 1
ATOM 1337 C CA . ALA A 1 167 ? 8.188 -17.812 -24.969 1 81.81 167 ALA A CA 1
ATOM 1338 C C . ALA A 1 167 ? 8.719 -16.469 -24.453 1 81.81 167 ALA A C 1
ATOM 1340 O O . ALA A 1 167 ? 9.453 -16.438 -23.469 1 81.81 167 ALA A O 1
ATOM 1341 N N . ASP A 1 168 ? 8.289 -15.336 -25.047 1 86.88 168 ASP A N 1
ATOM 1342 C CA . ASP A 1 168 ? 8.805 -14.023 -24.672 1 86.88 168 ASP A CA 1
ATOM 1343 C C . ASP A 1 168 ? 7.836 -13.297 -23.734 1 86.88 168 ASP A C 1
ATOM 1345 O O . ASP A 1 168 ? 8.094 -12.172 -23.312 1 86.88 168 ASP A O 1
ATOM 1349 N N . ALA A 1 169 ? 6.82 -14.008 -23.406 1 91.19 169 ALA A N 1
ATOM 1350 C CA . ALA A 1 169 ? 5.836 -13.383 -22.516 1 91.19 169 ALA A CA 1
ATOM 1351 C C . ALA A 1 169 ? 6.238 -13.539 -21.047 1 91.19 169 ALA A C 1
ATOM 1353 O O . ALA A 1 169 ? 7.051 -14.406 -20.719 1 91.19 169 ALA A O 1
ATOM 1354 N N . VAL A 1 170 ? 5.719 -12.742 -20.266 1 93.38 170 VAL A N 1
ATOM 1355 C CA . VAL A 1 170 ? 6.023 -12.805 -18.844 1 93.38 170 VAL A CA 1
ATOM 1356 C C . VAL A 1 170 ? 5.145 -13.859 -18.172 1 93.38 170 VAL A C 1
ATOM 1358 O O . 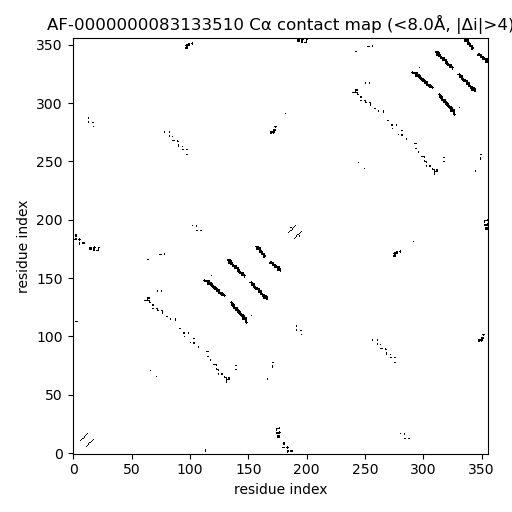VAL A 1 170 ? 4.023 -14.109 -18.609 1 93.38 170 VAL A O 1
ATOM 1361 N N . LEU A 1 171 ? 5.746 -14.469 -17.188 1 96.25 171 LEU A N 1
ATOM 1362 C CA . LEU A 1 171 ? 5 -15.43 -16.375 1 96.25 171 LEU A CA 1
ATOM 1363 C C . LEU A 1 171 ? 3.934 -14.727 -15.547 1 96.25 171 LEU A C 1
ATOM 1365 O O . LEU A 1 171 ? 4.207 -13.695 -14.922 1 96.25 171 LEU A O 1
ATOM 1369 N N . LYS A 1 172 ? 2.705 -15.305 -15.562 1 96.5 172 LYS A N 1
ATOM 1370 C CA . LYS A 1 172 ? 1.583 -14.68 -14.867 1 96.5 172 LYS A CA 1
ATOM 1371 C C . LYS A 1 172 ? 0.943 -15.648 -13.875 1 96.5 172 LYS A C 1
ATOM 1373 O O . LYS A 1 172 ? 0.956 -16.859 -14.094 1 96.5 172 LYS A O 1
ATOM 1378 N N . VAL A 1 173 ? 0.401 -15.047 -12.867 1 96.25 173 VAL A N 1
ATOM 1379 C CA . VAL A 1 173 ? -0.363 -15.828 -11.898 1 96.25 173 VAL A CA 1
ATOM 1380 C C . VAL A 1 173 ? -1.798 -16 -12.391 1 96.25 173 VAL A C 1
ATOM 1382 O O . VAL A 1 173 ? -2.486 -15.023 -12.68 1 96.25 173 VAL A O 1
ATOM 1385 N N . GLU A 1 174 ? -2.215 -17.25 -12.406 1 94.56 174 GLU A N 1
ATOM 1386 C CA . GLU A 1 174 ? -3.578 -17.578 -12.82 1 94.56 174 GLU A CA 1
ATOM 1387 C C . GLU A 1 174 ? -4.469 -17.844 -11.609 1 94.56 174 GLU A C 1
ATOM 1389 O O . GLU A 1 174 ? -5.695 -17.828 -11.719 1 94.56 174 GLU A O 1
ATOM 1394 N N . GLY A 1 175 ? -3.85 -18.156 -10.547 1 90.81 175 GLY A N 1
ATOM 1395 C CA . GLY A 1 175 ? -4.586 -18.453 -9.328 1 90.81 175 GLY A CA 1
ATOM 1396 C C . GLY A 1 175 ? -3.689 -18.906 -8.188 1 90.81 175 GLY A C 1
ATOM 1397 O O . GLY A 1 175 ? -2.545 -19.297 -8.406 1 90.81 175 GLY A O 1
ATOM 1398 N N . ILE A 1 176 ? -4.246 -18.672 -6.938 1 85 176 ILE A N 1
ATOM 1399 C CA . ILE A 1 176 ? -3.504 -19.078 -5.746 1 85 176 ILE A CA 1
ATOM 1400 C C . ILE A 1 176 ? -4.34 -20.047 -4.914 1 85 176 ILE A C 1
ATOM 1402 O O . ILE A 1 176 ? -5.547 -19.859 -4.758 1 85 176 ILE A O 1
ATOM 1406 N N . GLY A 1 177 ? -3.723 -21.234 -4.535 1 71.75 177 GLY A N 1
ATOM 1407 C CA . GLY A 1 177 ? -4.445 -22.203 -3.717 1 71.75 177 GLY A CA 1
ATOM 1408 C C . GLY A 1 177 ? -3.578 -22.844 -2.648 1 71.75 177 GLY A C 1
ATOM 1409 O O . GLY A 1 177 ? -2.391 -22.531 -2.535 1 71.75 177 GLY A O 1
ATOM 1410 N N . GLU A 1 178 ? -4.176 -23.391 -1.498 1 58.81 178 GLU A N 1
ATOM 1411 C CA . GLU A 1 178 ? -3.52 -24.25 -0.52 1 58.81 178 GLU A CA 1
ATOM 1412 C C . GLU A 1 178 ? -3.396 -25.672 -1.039 1 58.81 178 GLU A C 1
ATOM 1414 O O . GLU A 1 178 ? -4.152 -26.094 -1.92 1 58.81 178 GLU A O 1
ATOM 1419 N N . MET B 1 1 ? -14.992 -7.453 8.047 1 24.98 1 MET B N 1
ATOM 1420 C CA . MET B 1 1 ? -15.016 -6.238 8.852 1 24.98 1 MET B CA 1
ATOM 1421 C C . MET B 1 1 ? -13.609 -5.883 9.328 1 24.98 1 MET B C 1
ATOM 1423 O O . MET B 1 1 ? -13.367 -4.75 9.758 1 24.98 1 MET B O 1
ATOM 1427 N N . GLY B 1 2 ? -12.656 -6.891 9.359 1 30.62 2 GLY B N 1
ATOM 1428 C CA . GLY B 1 2 ? -11.32 -6.77 9.938 1 30.62 2 GLY B CA 1
ATOM 1429 C C . GLY B 1 2 ? -10.352 -6.035 9.031 1 30.62 2 GLY B C 1
ATOM 1430 O O . GLY B 1 2 ? -9.398 -5.418 9.508 1 30.62 2 GLY B O 1
ATOM 1431 N N . SER B 1 3 ? -10.492 -6.156 7.707 1 31.53 3 SER B N 1
ATOM 1432 C CA . SER B 1 3 ? -9.555 -5.695 6.691 1 31.53 3 SER B CA 1
ATOM 1433 C C . SER B 1 3 ? -9.633 -4.184 6.508 1 31.53 3 SER B C 1
ATOM 1435 O O . SER B 1 3 ? -8.633 -3.541 6.172 1 31.53 3 SER B O 1
ATOM 1437 N N . VAL B 1 4 ? -10.734 -3.561 6.508 1 33.91 4 VAL B N 1
ATOM 1438 C CA . VAL B 1 4 ? -11.023 -2.131 6.461 1 33.91 4 VAL B CA 1
ATOM 1439 C C . VAL B 1 4 ? -10.32 -1.424 7.621 1 33.91 4 VAL B C 1
ATOM 1441 O O . VAL B 1 4 ? -9.781 -0.327 7.449 1 33.91 4 VAL B O 1
ATOM 1444 N N . LEU B 1 5 ? -10.219 -2.023 8.727 1 34.59 5 LEU B N 1
ATOM 1445 C CA . LEU B 1 5 ? -9.672 -1.533 9.984 1 34.59 5 LEU B CA 1
ATOM 1446 C C . LEU B 1 5 ? -8.156 -1.415 9.914 1 34.59 5 LEU B C 1
ATOM 1448 O O . LEU B 1 5 ? -7.574 -0.479 10.461 1 34.59 5 LEU B O 1
ATOM 1452 N N . LEU B 1 6 ? -7.613 -2.209 9.031 1 35.97 6 LEU B N 1
ATOM 1453 C CA . LEU B 1 6 ? -6.156 -2.258 9.008 1 35.97 6 LEU B CA 1
ATOM 1454 C C . LEU B 1 6 ? -5.586 -1.064 8.242 1 35.97 6 LEU B C 1
ATOM 1456 O O . LEU B 1 6 ? -4.598 -0.463 8.672 1 35.97 6 LEU B O 1
ATOM 1460 N N . TRP B 1 7 ? -6.008 -0.753 7.074 1 41.03 7 TRP B N 1
ATOM 1461 C CA . TRP B 1 7 ? -5.602 0.406 6.289 1 41.03 7 TRP B CA 1
ATOM 1462 C C . TRP B 1 7 ? -5.914 1.703 7.027 1 41.03 7 TRP B C 1
ATOM 1464 O O . TRP B 1 7 ? -5.102 2.631 7.035 1 41.03 7 TRP B O 1
ATOM 1474 N N . ILE B 1 8 ? -7.051 1.841 7.523 1 41.81 8 ILE B N 1
ATOM 1475 C CA . ILE B 1 8 ? -7.371 2.867 8.508 1 41.81 8 ILE B CA 1
ATOM 1476 C C . ILE B 1 8 ? -6.316 2.869 9.609 1 41.81 8 ILE B C 1
ATOM 1478 O O . ILE B 1 8 ? -5.934 3.93 10.109 1 41.81 8 ILE B O 1
ATOM 1482 N N . VAL B 1 9 ? -5.668 1.842 9.719 1 41.03 9 VAL B N 1
ATOM 1483 C CA . VAL B 1 9 ? -4.699 1.634 10.789 1 41.03 9 VAL B CA 1
ATOM 1484 C C . VAL B 1 9 ? -3.338 2.186 10.367 1 41.03 9 VAL B C 1
ATOM 1486 O O . VAL B 1 9 ? -2.654 2.834 11.164 1 41.03 9 VAL B O 1
ATOM 1489 N N . ILE B 1 10 ? -2.848 1.867 9.117 1 45.03 10 ILE B N 1
ATOM 1490 C CA . ILE B 1 10 ? -1.538 2.418 8.789 1 45.03 10 ILE B CA 1
ATOM 1491 C C . ILE B 1 10 ? -1.614 3.941 8.75 1 45.03 10 ILE B C 1
ATOM 1493 O O . ILE B 1 10 ? -0.789 4.629 9.352 1 45.03 10 ILE B O 1
ATOM 1497 N N . LEU B 1 11 ? -2.439 4.418 7.859 1 49.75 11 LEU B N 1
ATOM 1498 C CA . LEU B 1 11 ? -2.637 5.859 7.953 1 49.75 11 LEU B CA 1
ATOM 1499 C C . LEU B 1 11 ? -3.068 6.262 9.359 1 49.75 11 LEU B C 1
ATOM 1501 O O . LEU B 1 11 ? -2.58 7.254 9.906 1 49.75 11 LEU B O 1
ATOM 1505 N N . GLY B 1 12 ? -3.982 5.473 9.891 1 49.5 12 GLY B N 1
ATOM 1506 C CA . GLY B 1 12 ? -4.344 5.633 11.289 1 49.5 12 GLY B CA 1
ATOM 1507 C C . GLY B 1 12 ? -3.182 5.398 12.234 1 49.5 12 GLY B C 1
ATOM 1508 O O . GLY B 1 12 ? -2.98 6.168 13.18 1 49.5 12 GLY B O 1
ATOM 1509 N N . GLY B 1 13 ? -2.449 4.363 11.805 1 51.03 13 GLY B N 1
ATOM 1510 C CA . GLY B 1 13 ? -1.26 4.109 12.602 1 51.03 13 GLY B CA 1
ATOM 1511 C C . GLY B 1 13 ? -0.25 5.242 12.547 1 51.03 13 GLY B C 1
ATOM 1512 O O . GLY B 1 13 ? 0.26 5.676 13.578 1 51.03 13 GLY B O 1
ATOM 1513 N N . ILE B 1 14 ? 0.049 5.535 11.25 1 53.88 14 ILE B N 1
ATOM 1514 C CA . ILE B 1 14 ? 0.961 6.668 11.125 1 53.88 14 ILE B CA 1
ATOM 1515 C C . ILE B 1 14 ? 0.346 7.898 11.781 1 53.88 14 ILE B C 1
ATOM 1517 O O . ILE B 1 14 ? 1.024 8.617 12.516 1 53.88 14 ILE B O 1
ATOM 1521 N N . ILE B 1 15 ? -0.882 8.062 11.477 1 54.5 15 ILE B N 1
ATOM 1522 C CA . ILE B 1 15 ? -1.564 9.18 12.125 1 54.5 15 ILE B CA 1
ATOM 1523 C C . ILE B 1 15 ? -1.612 8.953 13.633 1 54.5 15 ILE B C 1
ATOM 1525 O O . ILE B 1 15 ? -1.376 9.875 14.422 1 54.5 15 ILE B O 1
ATOM 1529 N N . PHE B 1 16 ? -1.903 7.781 14.102 1 48.53 16 PHE B N 1
ATOM 1530 C CA . PHE B 1 16 ? -1.912 7.445 15.516 1 48.53 16 PHE B CA 1
ATOM 1531 C C . PHE B 1 16 ? -0.525 7.625 16.125 1 48.53 16 PHE B C 1
ATOM 1533 O O . PHE B 1 16 ? -0.386 8.195 17.203 1 48.53 16 PHE B O 1
ATOM 1540 N N . LEU B 1 17 ? 0.435 7.172 15.438 1 50.22 17 LEU B N 1
ATOM 1541 C CA . LEU B 1 17 ? 1.797 7.375 15.922 1 50.22 17 LEU B CA 1
ATOM 1542 C C . LEU B 1 17 ? 2.135 8.859 15.984 1 50.22 17 LEU B C 1
ATOM 1544 O O . LEU B 1 17 ? 2.766 9.32 16.938 1 50.22 17 LEU B O 1
ATOM 1548 N N . LEU B 1 18 ? 1.742 9.406 15.008 1 54.06 18 LEU B N 1
ATOM 1549 C CA . LEU B 1 18 ? 1.967 10.844 15.023 1 54.06 18 LEU B CA 1
ATOM 1550 C C . LEU B 1 18 ? 1.194 11.508 16.156 1 54.06 18 LEU B C 1
ATOM 1552 O O . LEU B 1 18 ? 1.709 12.414 16.828 1 54.06 18 LEU B O 1
ATOM 1556 N N . ASN B 1 19 ? 0.017 11.133 16.375 1 52.97 19 ASN B N 1
ATOM 1557 C CA . ASN B 1 19 ? -0.725 11.664 17.516 1 52.97 19 ASN B CA 1
ATOM 1558 C C . ASN B 1 19 ? -0.025 11.359 18.828 1 52.97 19 ASN B C 1
ATOM 1560 O O . ASN B 1 19 ? 0.043 12.211 19.719 1 52.97 19 ASN B O 1
ATOM 1564 N N . LYS B 1 20 ? 0.354 10.125 19.031 1 48.56 20 LYS B N 1
ATOM 1565 C CA . LYS B 1 20 ? 1.041 9.758 20.266 1 48.56 20 LYS B CA 1
ATOM 1566 C C . LYS B 1 20 ? 2.309 10.586 20.453 1 48.56 20 LYS B C 1
ATOM 1568 O O . LYS B 1 20 ? 2.662 10.93 21.594 1 48.56 20 LYS B O 1
ATOM 1573 N N . PHE B 1 21 ? 2.902 10.859 19.531 1 43.91 21 PHE B N 1
ATOM 1574 C CA . PHE B 1 21 ? 4.164 11.594 19.609 1 43.91 21 PHE B CA 1
ATOM 1575 C C . PHE B 1 21 ? 3.914 13.07 19.875 1 43.91 21 PHE B C 1
ATOM 1577 O O . PHE B 1 21 ? 4.707 13.727 20.562 1 43.91 21 PHE B O 1
ATOM 1584 N N . PHE B 1 22 ? 2.889 13.531 19.375 1 45.38 22 PHE B N 1
ATOM 1585 C CA . PHE B 1 22 ? 2.732 14.977 19.531 1 45.38 22 PHE B CA 1
ATOM 1586 C C . PHE B 1 22 ? 1.959 15.297 20.812 1 45.38 22 PHE B C 1
ATOM 1588 O O . PHE B 1 22 ? 1.679 16.469 21.094 1 45.38 22 PHE B O 1
ATOM 1595 N N . MET B 1 23 ? 1.304 14.328 21.547 1 40.97 23 MET B N 1
ATOM 1596 C CA . MET B 1 23 ? 0.744 14.82 22.812 1 40.97 23 MET B CA 1
ATOM 1597 C C . MET B 1 23 ? 1.812 15.516 23.641 1 40.97 23 MET B C 1
ATOM 1599 O O . MET B 1 23 ? 1.492 16.328 24.531 1 40.97 23 MET B O 1
ATOM 1603 N N . ASN B 1 24 ? 2.967 15.023 23.594 1 40.12 24 ASN B N 1
ATOM 1604 C CA . ASN B 1 24 ? 3.744 15.461 24.75 1 40.12 24 ASN B CA 1
ATOM 1605 C C . ASN B 1 24 ? 4.422 16.797 24.5 1 40.12 24 ASN B C 1
ATOM 1607 O O . ASN B 1 24 ? 5.266 17.234 25.281 1 40.12 24 ASN B O 1
ATOM 1611 N N . LYS B 1 25 ? 4.52 17.203 23.359 1 41.88 25 LYS B N 1
ATOM 1612 C CA . LYS B 1 25 ? 5.41 18.359 23.406 1 41.88 25 LYS B CA 1
ATOM 1613 C C . LYS B 1 25 ? 4.66 19.609 23.875 1 41.88 25 LYS B C 1
ATOM 1615 O O . LYS B 1 25 ? 3.947 20.234 23.109 1 41.88 25 LYS B O 1
ATOM 1620 N N . GLN B 1 26 ? 4.133 19.672 25.078 1 36.53 26 GLN B N 1
ATOM 1621 C CA . GLN B 1 26 ? 3.768 20.938 25.703 1 36.53 26 GLN B CA 1
ATOM 1622 C C . GLN B 1 26 ? 4.848 22 25.469 1 36.53 26 GLN B C 1
ATOM 1624 O O . GLN B 1 26 ? 6.039 21.719 25.609 1 36.53 26 GLN B O 1
ATOM 1629 N N . ASP B 1 27 ? 4.473 23.031 24.797 1 35.09 27 ASP B N 1
ATOM 1630 C CA . ASP B 1 27 ? 5.141 24.328 24.609 1 35.09 27 ASP B CA 1
ATOM 1631 C C . ASP B 1 27 ? 5.672 24.859 25.938 1 35.09 27 ASP B C 1
ATOM 1633 O O . ASP B 1 27 ? 4.891 25.188 26.828 1 35.09 27 ASP B O 1
ATOM 1637 N N . LYS B 1 28 ? 6.742 24.375 26.453 1 35.25 28 LYS B N 1
ATOM 1638 C CA . LYS B 1 28 ? 7.422 25.109 27.516 1 35.25 28 LYS B CA 1
ATOM 1639 C C . LYS B 1 28 ? 7.715 26.547 27.094 1 35.25 28 LYS B C 1
ATOM 1641 O O . LYS B 1 28 ? 8.859 26.875 26.781 1 35.25 28 LYS B O 1
ATOM 1646 N N . TYR B 1 29 ? 7.129 27.094 26.031 1 31.67 29 TYR B N 1
ATOM 1647 C CA . TYR B 1 29 ? 7.566 28.484 25.891 1 31.67 29 TYR B CA 1
ATOM 1648 C C . TYR B 1 29 ? 7.227 29.281 27.125 1 31.67 29 TYR B C 1
ATOM 1650 O O . TYR B 1 29 ? 6.086 29.734 27.297 1 31.67 29 TYR B O 1
ATOM 1658 N N . SER B 1 30 ? 7.562 28.797 28.359 1 30.39 30 SER B N 1
ATOM 1659 C CA . SER B 1 30 ? 7.48 29.688 29.516 1 30.39 30 SER B CA 1
ATOM 1660 C C . SER B 1 30 ? 8.156 31.031 29.25 1 30.39 30 SER B C 1
ATOM 1662 O O . SER B 1 30 ? 9.266 31.062 28.703 1 30.39 30 SER B O 1
ATOM 1664 N N . ASN B 1 31 ? 7.301 32.062 28.938 1 29.34 31 ASN B N 1
ATOM 1665 C CA . ASN B 1 31 ? 7.48 33.5 29.016 1 29.34 31 ASN B CA 1
ATOM 1666 C C . ASN B 1 31 ? 8.305 33.906 30.234 1 29.34 31 ASN B C 1
ATOM 1668 O O . ASN B 1 31 ? 7.789 33.906 31.359 1 29.34 31 ASN B O 1
ATOM 1672 N N . THR B 1 32 ? 9.523 33.312 30.328 1 31.06 32 THR B N 1
ATOM 1673 C CA . THR B 1 32 ? 10.375 33.781 31.406 1 31.06 32 THR B CA 1
ATOM 1674 C C . THR B 1 32 ? 10.586 35.312 31.297 1 31.06 32 THR B C 1
ATOM 1676 O O . THR B 1 32 ? 11.414 35.75 30.5 1 31.06 32 THR B O 1
ATOM 1679 N N . HIS B 1 33 ? 9.547 36.062 30.859 1 31.55 33 HIS B N 1
ATOM 1680 C CA . HIS B 1 33 ? 9.828 37.5 30.844 1 31.55 33 HIS B CA 1
ATOM 1681 C C . HIS B 1 33 ? 10.242 38 32.219 1 31.55 33 HIS B C 1
ATOM 1683 O O . HIS B 1 33 ? 9.391 38.344 33.031 1 31.55 33 HIS B O 1
ATOM 1689 N N . ARG B 1 34 ? 10.938 37.188 33.094 1 31.98 34 ARG B N 1
ATOM 1690 C CA . ARG B 1 34 ? 11.148 37.938 34.344 1 31.98 34 ARG B CA 1
ATOM 1691 C C . ARG B 1 34 ? 11.992 39.188 34.094 1 31.98 34 ARG B C 1
ATOM 1693 O O . ARG B 1 34 ? 13.164 39.094 33.719 1 31.98 34 ARG B O 1
ATOM 1700 N N . SER B 1 35 ? 11.336 40.25 33.438 1 32.62 35 SER B N 1
ATOM 1701 C CA . SER B 1 35 ? 11.891 41.594 33.312 1 32.62 35 SER B CA 1
ATOM 1702 C C . SER B 1 35 ? 12.547 42.062 34.594 1 32.62 35 SER B C 1
ATOM 1704 O O . SER B 1 35 ? 11.898 42.094 35.656 1 32.62 35 SER B O 1
ATOM 1706 N N . SER B 1 36 ? 13.766 41.5 34.875 1 33.41 36 SER B N 1
ATOM 1707 C CA . SER B 1 36 ? 14.641 42 35.938 1 33.41 36 SER B CA 1
ATOM 1708 C C . SER B 1 36 ? 14.711 43.531 35.938 1 33.41 36 SER B C 1
ATOM 1710 O O . SER B 1 36 ? 14.922 44.125 34.875 1 33.41 36 SER B O 1
ATOM 1712 N N . GLN B 1 37 ? 13.984 44.188 36.938 1 32.62 37 GLN B N 1
ATOM 1713 C CA . GLN B 1 37 ? 13.844 45.562 37.344 1 32.62 37 GLN B CA 1
ATOM 1714 C C . GLN B 1 37 ? 15.211 46.219 37.531 1 32.62 37 GLN B C 1
ATOM 1716 O O . GLN B 1 37 ? 15.961 45.875 38.438 1 32.62 37 GLN B O 1
ATOM 1721 N N . ARG B 1 38 ? 16.016 46.344 36.406 1 33.22 38 ARG B N 1
ATOM 1722 C CA . ARG B 1 38 ? 17.281 47.062 36.531 1 33.22 38 ARG B CA 1
ATOM 1723 C C . ARG B 1 38 ? 17.094 48.406 37.219 1 33.22 38 ARG B C 1
ATOM 1725 O O . ARG B 1 38 ? 16.172 49.156 36.875 1 33.22 38 ARG B O 1
ATOM 1732 N N . PRO B 1 39 ? 17.656 48.469 38.375 1 32.38 39 PRO B N 1
ATOM 1733 C CA . PRO B 1 39 ? 17.656 49.719 39.125 1 32.38 39 PRO B CA 1
ATOM 1734 C C . PRO B 1 39 ? 18.219 50.906 38.344 1 32.38 39 PRO B C 1
ATOM 1736 O O . PRO B 1 39 ? 19.266 50.781 37.719 1 32.38 39 PRO B O 1
ATOM 1739 N N . ARG B 1 40 ? 17.422 51.781 37.812 1 33.41 40 ARG B N 1
ATOM 1740 C CA . ARG B 1 40 ? 17.641 52.938 36.969 1 33.41 40 ARG B CA 1
ATOM 1741 C C . ARG B 1 40 ? 18.609 53.938 37.625 1 33.41 40 ARG B C 1
ATOM 1743 O O . ARG B 1 40 ? 18.234 54.656 38.562 1 33.41 40 ARG B O 1
ATOM 1750 N N . GLU B 1 41 ? 19.766 53.312 38.156 1 29.58 41 GLU B N 1
ATOM 1751 C CA . GLU B 1 41 ? 20.5 54.406 38.75 1 29.58 41 GLU B CA 1
ATOM 1752 C C . GLU B 1 41 ? 20.641 55.562 37.781 1 29.58 41 GLU B C 1
ATOM 1754 O O . GLU B 1 41 ? 20.656 55.375 36.562 1 29.58 41 GLU B O 1
ATOM 1759 N N . ASP B 1 42 ? 20.891 56.812 38.375 1 30.05 42 ASP B N 1
ATOM 1760 C CA . ASP B 1 42 ? 20.672 58.25 38.25 1 30.05 42 ASP B CA 1
ATOM 1761 C C . ASP B 1 42 ? 21.609 58.844 37.219 1 30.05 42 ASP B C 1
ATOM 1763 O O . ASP B 1 42 ? 21.375 59.969 36.719 1 30.05 42 ASP B O 1
ATOM 1767 N N . ASN B 1 43 ? 22.891 58.344 37.094 1 32.69 43 ASN B N 1
ATOM 1768 C CA . ASN B 1 43 ? 23.812 59.469 36.938 1 32.69 43 ASN B CA 1
ATOM 1769 C C . ASN B 1 43 ? 23.625 60.156 35.562 1 32.69 43 ASN B C 1
ATOM 1771 O O . ASN B 1 43 ? 23.5 59.469 34.562 1 32.69 43 ASN B O 1
ATOM 1775 N N . PRO B 1 44 ? 23.25 61.469 35.625 1 31.89 44 PRO B N 1
ATOM 1776 C CA . PRO B 1 44 ? 22.781 62.375 34.562 1 31.89 44 PRO B CA 1
ATOM 1777 C C . PRO B 1 44 ? 23.844 62.625 33.5 1 31.89 44 PRO B C 1
ATOM 1779 O O . PRO B 1 44 ? 24.812 63.344 33.75 1 31.89 44 PRO B O 1
ATOM 1782 N N . ALA B 1 45 ? 24.719 61.656 33.094 1 34.34 45 ALA B N 1
ATOM 1783 C CA . ALA B 1 45 ? 25.766 62.125 32.219 1 34.34 45 ALA B CA 1
ATOM 1784 C C . ALA B 1 45 ? 25.188 62.844 30.984 1 34.34 45 ALA B C 1
ATOM 1786 O O . ALA B 1 45 ? 24.375 62.25 30.266 1 34.34 45 ALA B O 1
ATOM 1787 N N . VAL B 1 46 ? 25.031 64.125 31.078 1 35.56 46 VAL B N 1
ATOM 1788 C CA . VAL B 1 46 ? 24.453 65.062 30.125 1 35.56 46 VAL B CA 1
ATOM 1789 C C . VAL B 1 46 ? 25.188 64.938 28.781 1 35.56 46 VAL B C 1
ATOM 1791 O O . VAL B 1 46 ? 24.938 65.75 27.875 1 35.56 46 VAL B O 1
ATOM 1794 N N . GLY B 1 47 ? 25.906 63.781 28.562 1 31.16 47 GLY B N 1
ATOM 1795 C CA . GLY B 1 47 ? 26.719 63.969 27.359 1 31.16 47 GLY B CA 1
ATOM 1796 C C . GLY B 1 47 ? 25.906 64.312 26.141 1 31.16 47 GLY B C 1
ATOM 1797 O O . GLY B 1 47 ? 24.75 63.906 26.016 1 31.16 47 GLY B O 1
ATOM 1798 N N . ASN B 1 48 ? 26.188 65.562 25.609 1 33.41 48 ASN B N 1
ATOM 1799 C CA . ASN B 1 48 ? 25.641 66.188 24.406 1 33.41 48 ASN B CA 1
ATOM 1800 C C . ASN B 1 48 ? 25.75 65.25 23.203 1 33.41 48 ASN B C 1
ATOM 1802 O O . ASN B 1 48 ? 26.859 65 22.734 1 33.41 48 ASN B O 1
ATOM 1806 N N . VAL B 1 49 ? 25.219 64.062 23.312 1 33.34 49 VAL B N 1
ATOM 1807 C CA . VAL B 1 49 ? 25.344 63.188 22.156 1 33.34 49 VAL B CA 1
ATOM 1808 C C . VAL B 1 49 ? 24.688 63.812 20.938 1 33.34 49 VAL B C 1
ATOM 1810 O O . VAL B 1 49 ? 23.5 64.188 20.969 1 33.34 49 VAL B O 1
ATOM 1813 N N . TYR B 1 50 ? 25.531 64.562 20.141 1 33.34 50 TYR B N 1
ATOM 1814 C CA . TYR B 1 50 ? 25.156 65 18.797 1 33.34 50 TYR B CA 1
ATOM 1815 C C . TYR B 1 50 ? 24.5 63.844 18.031 1 33.34 50 TYR B C 1
ATOM 1817 O O . TYR B 1 50 ? 25.078 62.75 17.891 1 33.34 50 TYR B O 1
ATOM 1825 N N . ASP B 1 51 ? 23.234 63.75 18.234 1 31.52 51 ASP B N 1
ATOM 1826 C CA . ASP B 1 51 ? 22.391 62.781 17.547 1 31.52 51 ASP B CA 1
ATOM 1827 C C . ASP B 1 51 ? 22.484 62.969 16.031 1 31.52 51 ASP B C 1
ATOM 1829 O O . ASP B 1 51 ? 22.062 64 15.5 1 31.52 51 ASP B O 1
ATOM 1833 N N . HIS B 1 52 ? 23.734 62.719 15.422 1 36.47 52 HIS B N 1
ATOM 1834 C CA . HIS B 1 52 ? 23.609 62.688 13.969 1 36.47 52 HIS B CA 1
ATOM 1835 C C . HIS B 1 52 ? 22.469 61.75 13.547 1 36.47 52 HIS B C 1
ATOM 1837 O O . HIS B 1 52 ? 22.453 60.562 13.93 1 36.47 52 HIS B O 1
ATOM 1843 N N . GLN B 1 53 ? 21.328 62.312 13.234 1 36.41 53 GLN B N 1
ATOM 1844 C CA . GLN B 1 53 ? 20.156 61.688 12.633 1 36.41 53 GLN B CA 1
ATOM 1845 C C . GLN B 1 53 ? 20.516 60.969 11.328 1 36.41 53 GLN B C 1
ATOM 1847 O O . GLN B 1 53 ? 20.781 61.625 10.312 1 36.41 53 GLN B O 1
ATOM 1852 N N . THR B 1 54 ? 21.422 59.938 11.367 1 38.25 54 THR B N 1
ATOM 1853 C CA . THR B 1 54 ? 21.453 59.188 10.117 1 38.25 54 THR B CA 1
ATOM 1854 C C . THR B 1 54 ? 20.047 58.781 9.695 1 38.25 54 THR B C 1
ATOM 1856 O O . THR B 1 54 ? 19.297 58.188 10.477 1 38.25 54 THR B O 1
ATOM 1859 N N . ASP B 1 55 ? 19.469 59.469 8.711 1 38.38 55 ASP B N 1
ATOM 1860 C CA . ASP B 1 55 ? 18.266 59.062 7.984 1 38.38 55 ASP B CA 1
ATOM 1861 C C . ASP B 1 55 ? 18.344 57.594 7.586 1 38.38 55 ASP B C 1
ATOM 1863 O O . ASP B 1 55 ? 19.141 57.219 6.723 1 38.38 55 ASP B O 1
ATOM 1867 N N . HIS B 1 56 ? 18.391 56.625 8.445 1 40.91 56 HIS B N 1
ATOM 1868 C CA . HIS B 1 56 ? 18.203 55.25 8.008 1 40.91 56 HIS B CA 1
ATOM 1869 C C . HIS B 1 56 ? 16.969 55.125 7.137 1 40.91 56 HIS B C 1
ATOM 1871 O O . HIS B 1 56 ? 15.852 55.438 7.578 1 40.91 56 HIS B O 1
ATOM 1877 N N . GLN B 1 57 ? 17.078 55.375 5.789 1 42.16 57 GLN B N 1
ATOM 1878 C CA . GLN B 1 57 ? 15.984 54.906 4.93 1 42.16 57 GLN B CA 1
ATOM 1879 C C . GLN B 1 57 ? 15.445 53.562 5.398 1 42.16 57 GLN B C 1
ATOM 1881 O O . GLN B 1 57 ? 16.219 52.656 5.695 1 42.16 57 GLN B O 1
ATOM 1886 N N . PRO B 1 58 ? 14.234 53.562 5.895 1 42.5 58 PRO B N 1
ATOM 1887 C CA . PRO B 1 58 ? 13.688 52.25 6.242 1 42.5 58 PRO B CA 1
ATOM 1888 C C . PRO B 1 58 ? 14 51.156 5.199 1 42.5 58 PRO B C 1
ATOM 1890 O O . PRO B 1 58 ? 13.898 51.438 3.996 1 42.5 58 PRO B O 1
ATOM 1893 N N . GLU B 1 59 ? 15.078 50.406 5.312 1 42.22 59 GLU B N 1
ATOM 1894 C CA . GLU B 1 59 ? 15.164 49.219 4.477 1 42.22 59 GLU B CA 1
ATOM 1895 C C . GLU B 1 59 ? 13.781 48.719 4.082 1 42.22 59 GLU B C 1
ATOM 1897 O O . GLU B 1 59 ? 12.906 48.562 4.938 1 42.22 59 GLU B O 1
ATOM 1902 N N . GLU B 1 60 ? 13.305 49.094 2.938 1 43.84 60 GLU B N 1
ATOM 1903 C CA . GLU B 1 60 ? 12.117 48.406 2.42 1 43.84 60 GLU B CA 1
ATOM 1904 C C . GLU B 1 60 ? 12.086 46.938 2.861 1 43.84 60 GLU B C 1
ATOM 1906 O O . GLU B 1 60 ? 12.945 46.156 2.467 1 43.84 60 GLU B O 1
ATOM 1911 N N . ARG B 1 61 ? 11.852 46.656 4.105 1 47.94 61 ARG B N 1
ATOM 1912 C CA . ARG B 1 61 ? 11.578 45.25 4.465 1 47.94 61 ARG B CA 1
ATOM 1913 C C . ARG B 1 61 ? 10.844 44.531 3.342 1 47.94 61 ARG B C 1
ATOM 1915 O O . ARG B 1 61 ? 9.734 44.938 2.967 1 47.94 61 ARG B O 1
ATOM 1922 N N . VAL B 1 62 ? 11.484 44.094 2.271 1 44.78 62 VAL B N 1
ATOM 1923 C CA . VAL B 1 62 ? 10.891 43.156 1.333 1 44.78 62 VAL B CA 1
ATOM 1924 C C . VAL B 1 62 ? 9.867 42.281 2.057 1 44.78 62 VAL B C 1
ATOM 1926 O O . VAL B 1 62 ? 10.234 41.469 2.902 1 44.78 62 VAL B O 1
ATOM 1929 N N . THR B 1 63 ? 8.727 42.781 2.406 1 48.62 63 THR B N 1
ATOM 1930 C CA . THR B 1 63 ? 7.621 42.031 2.975 1 48.62 63 THR B CA 1
ATOM 1931 C C . THR B 1 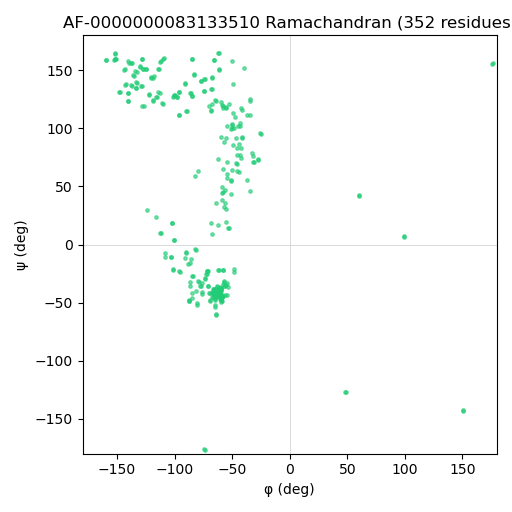63 ? 7.371 40.75 2.178 1 48.62 63 THR B C 1
ATOM 1933 O O . THR B 1 63 ? 7.027 40.812 0.996 1 48.62 63 THR B O 1
ATOM 1936 N N . HIS B 1 64 ? 8.242 39.719 2.219 1 55.5 64 HIS B N 1
ATOM 1937 C CA . HIS B 1 64 ? 7.934 38.438 1.59 1 55.5 64 HIS B CA 1
ATOM 1938 C C . HIS B 1 64 ? 6.449 38.125 1.695 1 55.5 64 HIS B C 1
ATOM 1940 O O . HIS B 1 64 ? 5.801 38.469 2.682 1 55.5 64 HIS B O 1
ATOM 1946 N N . PRO B 1 65 ? 5.852 37.875 0.504 1 59.88 65 PRO B N 1
ATOM 1947 C CA . PRO B 1 65 ? 4.414 37.625 0.404 1 59.88 65 PRO B CA 1
ATOM 1948 C C . PRO B 1 65 ? 3.906 36.656 1.488 1 59.88 65 PRO B C 1
ATOM 1950 O O . PRO B 1 65 ? 4.566 35.688 1.801 1 59.88 65 PRO B O 1
ATOM 1953 N N . THR B 1 66 ? 3.279 37.188 2.535 1 76.44 66 THR B N 1
ATOM 1954 C CA . THR B 1 66 ? 2.555 36.469 3.58 1 76.44 66 THR B CA 1
ATOM 1955 C C . THR B 1 66 ? 1.433 35.625 2.982 1 76.44 66 THR B C 1
ATOM 1957 O O . THR B 1 66 ? 0.79 36.031 2.014 1 76.44 66 THR B O 1
ATOM 1960 N N . VAL B 1 67 ? 1.443 34.375 3.146 1 84.19 67 VAL B N 1
ATOM 1961 C CA . VAL B 1 67 ? 0.354 33.5 2.719 1 84.19 67 VAL B CA 1
ATOM 1962 C C . VAL B 1 67 ? -0.917 33.844 3.494 1 84.19 67 VAL B C 1
ATOM 1964 O O . VAL B 1 67 ? -0.878 34.031 4.711 1 84.19 67 VAL B O 1
ATOM 1967 N N . SER B 1 68 ? -1.978 34.156 2.738 1 91.12 68 SER B N 1
ATOM 1968 C CA . SER B 1 68 ? -3.258 34.375 3.404 1 91.12 68 SER B CA 1
ATOM 1969 C C . SER B 1 68 ? -3.779 33.094 4.039 1 91.12 68 SER B C 1
ATOM 1971 O O . SER B 1 68 ? -3.381 31.984 3.648 1 91.12 68 SER B O 1
ATOM 1973 N N . GLN B 1 69 ? -4.676 33.25 5.02 1 94 69 GLN B N 1
ATOM 1974 C CA . GLN B 1 69 ? -5.309 32.094 5.652 1 94 69 GLN B CA 1
ATOM 1975 C C . GLN B 1 69 ? -6.043 31.234 4.625 1 94 69 GLN B C 1
ATOM 1977 O O . GLN B 1 69 ? -5.961 30 4.656 1 94 69 GLN B O 1
ATOM 1982 N N . GLY B 1 70 ? -6.789 31.875 3.719 1 95.44 70 GLY B N 1
ATOM 1983 C CA . GLY B 1 70 ? -7.5 31.156 2.67 1 95.44 70 GLY B CA 1
ATOM 1984 C C . GLY B 1 70 ? -6.582 30.375 1.76 1 95.44 70 GLY B C 1
ATOM 1985 O O . GLY B 1 70 ? -6.887 29.234 1.395 1 95.44 70 GLY B O 1
ATOM 1986 N N . ASP B 1 71 ? -5.453 30.969 1.43 1 93.88 71 ASP B N 1
ATOM 1987 C CA . ASP B 1 71 ? -4.488 30.281 0.582 1 93.88 71 ASP B CA 1
ATOM 1988 C C . ASP B 1 71 ? -3.918 29.047 1.286 1 93.88 71 ASP B C 1
ATOM 1990 O O . ASP B 1 71 ? -3.736 28 0.665 1 93.88 71 ASP B O 1
ATOM 1994 N N . LEU B 1 72 ? -3.602 29.219 2.598 1 96.19 72 LEU B N 1
ATOM 1995 C CA . LEU B 1 72 ? -3.049 28.094 3.348 1 96.19 72 LEU B CA 1
ATOM 1996 C C . LEU B 1 72 ? -4.078 26.984 3.49 1 96.19 72 LEU B C 1
ATOM 1998 O O . LEU B 1 72 ? -3.729 25.797 3.455 1 96.19 72 LEU B O 1
ATOM 2002 N N . GLU B 1 73 ? -5.34 27.391 3.697 1 98.25 73 GLU B N 1
ATOM 2003 C CA . GLU B 1 73 ? -6.395 26.375 3.779 1 98.25 73 GLU B CA 1
ATOM 2004 C C . GLU B 1 73 ? -6.512 25.594 2.477 1 98.25 73 GLU B C 1
ATOM 2006 O O . GLU B 1 73 ? -6.711 24.375 2.496 1 98.25 73 GLU B O 1
ATOM 2011 N N . HIS B 1 74 ? -6.344 26.25 1.37 1 97.31 74 HIS B N 1
ATOM 2012 C CA . HIS B 1 74 ? -6.348 25.578 0.079 1 97.31 74 HIS B CA 1
ATOM 2013 C C . HIS B 1 74 ? -5.164 24.609 -0.044 1 97.31 74 HIS B C 1
ATOM 2015 O O . HIS B 1 74 ? -5.332 23.469 -0.441 1 97.31 74 HIS B O 1
ATOM 2021 N N . ALA B 1 75 ? -4.008 25.062 0.294 1 96.25 75 ALA B N 1
ATOM 2022 C CA . ALA B 1 75 ? -2.807 24.219 0.248 1 96.25 75 ALA B CA 1
ATOM 2023 C C . ALA B 1 75 ? -2.939 23.016 1.175 1 96.25 75 ALA B C 1
ATOM 2025 O O . ALA B 1 75 ? -2.473 21.922 0.852 1 96.25 75 ALA B O 1
ATOM 2026 N N . ALA B 1 76 ? -3.545 23.25 2.312 1 97.94 76 ALA B N 1
ATOM 2027 C CA . ALA B 1 76 ? -3.756 22.172 3.277 1 97.94 76 ALA B CA 1
ATOM 2028 C C . ALA B 1 76 ? -4.672 21.094 2.707 1 97.94 76 ALA B C 1
ATOM 2030 O O . ALA B 1 76 ? -4.426 19.906 2.889 1 97.94 76 ALA B O 1
ATOM 2031 N N . LYS B 1 77 ? -5.703 21.531 2.047 1 98.12 77 LYS B N 1
ATOM 2032 C CA . LYS B 1 77 ? -6.582 20.547 1.409 1 98.12 77 LYS B CA 1
ATOM 2033 C C . LYS B 1 77 ? -5.824 19.734 0.369 1 98.12 77 LYS B C 1
ATOM 2035 O O . LYS B 1 77 ? -5.977 18.516 0.303 1 98.12 77 LYS B O 1
ATOM 2040 N N . GLU B 1 78 ? -5.004 20.391 -0.393 1 96.75 78 GLU B N 1
ATOM 2041 C CA . GLU B 1 78 ? -4.191 19.688 -1.381 1 96.75 78 GLU B CA 1
ATOM 2042 C C . GLU B 1 78 ? -3.258 18.672 -0.713 1 96.75 78 GLU B C 1
ATOM 2044 O O . GLU B 1 78 ? -3.059 17.578 -1.225 1 96.75 78 GLU B O 1
ATOM 2049 N N . LEU B 1 79 ? -2.727 19.094 0.352 1 96.06 79 LEU B N 1
ATOM 2050 C CA . LEU B 1 79 ? -1.849 18.219 1.112 1 96.06 79 LEU B CA 1
ATOM 2051 C C . LEU B 1 79 ? -2.596 16.953 1.562 1 96.06 79 LEU B C 1
ATOM 2053 O O . LEU B 1 79 ? -2.096 15.844 1.406 1 96.06 79 LEU B O 1
ATOM 2057 N N . PHE B 1 80 ? -3.768 17.125 2.09 1 95.19 80 PHE B N 1
ATOM 2058 C CA . PHE B 1 80 ? -4.59 16.016 2.535 1 95.19 80 PHE B CA 1
ATOM 2059 C C . PHE B 1 80 ? -4.891 15.07 1.378 1 95.19 80 PHE B C 1
ATOM 2061 O O . PHE B 1 80 ? -4.691 13.852 1.488 1 95.19 80 PHE B O 1
ATOM 2068 N N . VAL B 1 81 ? -5.293 15.625 0.275 1 93.19 81 VAL B N 1
ATOM 2069 C CA . VAL B 1 81 ? -5.652 14.844 -0.902 1 93.19 81 VAL B CA 1
ATOM 2070 C C . VAL B 1 81 ? -4.422 14.094 -1.42 1 93.19 81 VAL B C 1
ATOM 2072 O O . VAL B 1 81 ? -4.5 12.906 -1.743 1 93.19 81 VAL B O 1
ATOM 2075 N N . THR B 1 82 ? -3.312 14.773 -1.477 1 91.5 82 THR B N 1
ATOM 2076 C CA . THR B 1 82 ? -2.066 14.188 -1.961 1 91.5 82 THR B CA 1
ATOM 2077 C C . THR B 1 82 ? -1.674 12.977 -1.12 1 91.5 82 THR B C 1
ATOM 2079 O O . THR B 1 82 ? -1.322 11.922 -1.662 1 91.5 82 THR B O 1
ATOM 2082 N N . LEU B 1 83 ? -1.802 13.188 0.185 1 88 83 LEU B N 1
ATOM 2083 C CA . LEU B 1 83 ? -1.407 12.102 1.08 1 88 83 LEU B CA 1
ATOM 2084 C C . LEU B 1 83 ? -2.393 10.945 0.997 1 88 83 LEU B C 1
ATOM 2086 O O . LEU B 1 83 ? -1.99 9.781 1.04 1 88 83 LEU B O 1
ATOM 2090 N N . GLN B 1 84 ? -3.682 11.219 0.83 1 83.38 84 GLN B N 1
ATOM 2091 C CA . GLN B 1 84 ? -4.68 10.164 0.689 1 83.38 84 GLN B CA 1
ATOM 2092 C C . GLN B 1 84 ? -4.48 9.391 -0.612 1 83.38 84 GLN B C 1
ATOM 2094 O O . GLN B 1 84 ? -4.621 8.164 -0.64 1 83.38 84 GLN B O 1
ATOM 2099 N N . ASP B 1 85 ? -4.191 10.102 -1.661 1 82.44 85 ASP B N 1
ATOM 2100 C CA . ASP B 1 85 ? -3.971 9.469 -2.959 1 82.44 85 ASP B CA 1
ATOM 2101 C C . ASP B 1 85 ? -2.732 8.57 -2.932 1 82.44 85 ASP B C 1
ATOM 2103 O O . ASP B 1 85 ? -2.723 7.504 -3.543 1 82.44 85 ASP B O 1
ATOM 2107 N N . ALA B 1 86 ? -1.682 9.016 -2.303 1 77 86 ALA B N 1
ATOM 2108 C CA . ALA B 1 86 ? -0.446 8.242 -2.217 1 77 86 ALA B CA 1
ATOM 2109 C C . ALA B 1 86 ? -0.694 6.887 -1.562 1 77 86 ALA B C 1
ATOM 2111 O O . ALA B 1 86 ? -0.046 5.898 -1.906 1 77 86 ALA B O 1
ATOM 2112 N N . TRP B 1 87 ? -1.696 6.797 -0.846 1 68.38 87 TRP B N 1
ATOM 2113 C CA . TRP B 1 87 ? -2.033 5.578 -0.122 1 68.38 87 TRP B CA 1
ATOM 2114 C C . TRP B 1 87 ? -2.852 4.633 -0.998 1 68.38 87 TRP B C 1
ATOM 2116 O O . TRP B 1 87 ? -2.66 3.416 -0.958 1 68.38 87 TRP B O 1
ATOM 2126 N N . ASN B 1 88 ? -3.738 4.922 -1.885 1 69.56 88 ASN B N 1
ATOM 2127 C CA . ASN B 1 88 ? -4.688 4.141 -2.67 1 69.56 88 ASN B CA 1
ATOM 2128 C C . ASN B 1 88 ? -4.02 3.512 -3.891 1 69.56 88 ASN B C 1
ATOM 2130 O O . ASN B 1 88 ? -4.449 2.457 -4.363 1 69.56 88 ASN B O 1
ATOM 2134 N N . ASN B 1 89 ? -3.143 3.965 -4.723 1 59.28 89 ASN B N 1
ATOM 2135 C CA . ASN B 1 89 ? -2.914 3.609 -6.117 1 59.28 89 ASN B CA 1
ATOM 2136 C C . ASN B 1 89 ? -1.633 2.799 -6.289 1 59.28 89 ASN B C 1
ATOM 2138 O O . ASN B 1 89 ? -1.527 1.982 -7.203 1 59.28 89 ASN B O 1
ATOM 2142 N N . GLU B 1 90 ? -0.729 2.492 -5.539 1 59.12 90 GLU B N 1
ATOM 2143 C CA . GLU B 1 90 ? 0.613 2.396 -6.105 1 59.12 90 GLU B CA 1
ATOM 2144 C C . GLU B 1 90 ? 0.901 0.983 -6.605 1 59.12 90 GLU B C 1
ATOM 2146 O O . GLU B 1 90 ? 1.66 0.798 -7.559 1 59.12 90 GLU B O 1
ATOM 2151 N N . ASN B 1 91 ? 0.064 -0.057 -6.418 1 69 91 ASN B N 1
ATOM 2152 C CA . ASN B 1 91 ? 0.67 -1.346 -6.734 1 69 91 ASN B CA 1
ATOM 2153 C C . ASN B 1 91 ? -0.15 -2.111 -7.77 1 69 91 ASN B C 1
ATOM 2155 O O . ASN B 1 91 ? 0.12 -3.283 -8.039 1 69 91 ASN B O 1
ATOM 2159 N N . LEU B 1 92 ? -0.859 -1.369 -8.68 1 76.38 92 LEU B N 1
ATOM 2160 C CA . LEU B 1 92 ? -1.777 -2.096 -9.547 1 76.38 92 LEU B CA 1
ATOM 2161 C C . LEU B 1 92 ? -1.12 -2.41 -10.891 1 76.38 92 LEU B C 1
ATOM 2163 O O . LEU B 1 92 ? -1.451 -3.412 -11.523 1 76.38 92 LEU B O 1
ATOM 2167 N N . ALA B 1 93 ? -0.108 -1.638 -11.25 1 81.62 93 ALA B N 1
ATOM 2168 C CA . ALA B 1 93 ? 0.522 -1.851 -12.555 1 81.62 93 ALA B CA 1
ATOM 2169 C C . ALA B 1 93 ? 1.29 -3.17 -12.578 1 81.62 93 ALA B C 1
ATOM 2171 O O . ALA B 1 93 ? 1.218 -3.918 -13.555 1 81.62 93 ALA B O 1
ATOM 2172 N N . VAL B 1 94 ? 2.068 -3.395 -11.609 1 84.19 94 VAL B N 1
ATOM 2173 C CA . VAL B 1 94 ? 2.83 -4.637 -11.539 1 84.19 94 VAL B CA 1
ATOM 2174 C C . VAL B 1 94 ? 1.873 -5.824 -11.469 1 84.19 94 VAL B C 1
ATOM 2176 O O . VAL B 1 94 ? 2.084 -6.84 -12.141 1 84.19 94 VAL B O 1
ATOM 2179 N N . LEU B 1 95 ? 0.788 -5.73 -10.688 1 87.31 95 LEU B N 1
ATOM 2180 C CA . LEU B 1 95 ? -0.2 -6.793 -10.547 1 87.31 95 LEU B CA 1
ATOM 2181 C C . LEU B 1 95 ? -0.894 -7.066 -11.875 1 87.31 95 LEU B C 1
ATOM 2183 O O . LEU B 1 95 ? -1.142 -8.219 -12.227 1 87.31 95 LEU B O 1
ATOM 2187 N N . GLN B 1 96 ? -1.09 -6.016 -12.586 1 89.94 96 GLN B N 1
ATOM 2188 C CA . GLN B 1 96 ? -1.721 -6.168 -13.898 1 89.94 96 GLN B CA 1
ATOM 2189 C C . GLN B 1 96 ? -0.832 -6.965 -14.844 1 89.94 96 GLN B C 1
ATOM 2191 O O . GLN B 1 96 ? -1.321 -7.809 -15.602 1 89.94 96 GLN B O 1
ATOM 2196 N N . LYS B 1 97 ? 0.416 -6.672 -14.766 1 92.81 97 LYS B N 1
ATOM 2197 C CA . LYS B 1 97 ? 1.372 -7.305 -15.664 1 92.81 97 LYS B CA 1
ATOM 2198 C C . LYS B 1 97 ? 1.622 -8.758 -15.273 1 92.81 97 LYS B C 1
ATOM 2200 O O . LYS B 1 97 ? 1.878 -9.609 -16.125 1 92.81 97 LYS B O 1
ATOM 2205 N N . ARG B 1 98 ? 1.497 -9.062 -13.969 1 93.69 98 ARG B N 1
ATOM 2206 C CA . ARG B 1 98 ? 1.996 -10.344 -13.484 1 93.69 98 ARG B CA 1
ATOM 2207 C C . ARG B 1 98 ? 0.848 -11.258 -13.055 1 93.69 98 ARG B C 1
ATOM 2209 O O . ARG B 1 98 ? 1.074 -12.32 -12.484 1 93.69 98 ARG B O 1
ATOM 2216 N N . THR B 1 99 ? -0.362 -10.859 -13.367 1 92.38 99 THR B N 1
ATOM 2217 C CA . THR B 1 99 ? -1.513 -11.719 -13.109 1 92.38 99 THR B CA 1
ATOM 2218 C C . THR B 1 99 ? -2.391 -11.836 -14.352 1 92.38 99 THR B C 1
ATOM 2220 O O . THR B 1 99 ? -2.318 -10.992 -15.25 1 92.38 99 THR B O 1
ATOM 2223 N N . SER B 1 100 ? -3.1 -12.953 -14.414 1 92.75 100 SER B N 1
ATOM 2224 C CA . SER B 1 100 ? -4.074 -13.086 -15.492 1 92.75 100 SER B CA 1
ATOM 2225 C C . SER B 1 100 ? -5.16 -12.023 -15.383 1 92.75 100 SER B C 1
ATOM 2227 O O . SER B 1 100 ? -5.328 -11.406 -14.328 1 92.75 100 SER B O 1
ATOM 2229 N N . ALA B 1 101 ? -5.914 -11.867 -16.516 1 92.38 101 ALA B N 1
ATOM 2230 C CA . ALA B 1 101 ? -7 -10.891 -16.547 1 92.38 101 ALA B CA 1
ATOM 2231 C C . ALA B 1 101 ? -8.047 -11.203 -15.477 1 92.38 101 ALA B C 1
ATOM 2233 O O . ALA B 1 101 ? -8.555 -10.289 -14.82 1 92.38 101 ALA B O 1
ATOM 2234 N N . ASP B 1 102 ? -8.281 -12.445 -15.305 1 90.38 102 ASP B N 1
ATOM 2235 C CA . ASP B 1 102 ? -9.281 -12.859 -14.32 1 90.38 102 ASP B CA 1
ATOM 2236 C C . ASP B 1 102 ? -8.82 -12.539 -12.898 1 90.38 102 ASP B C 1
ATOM 2238 O O . ASP B 1 102 ? -9.578 -11.984 -12.109 1 90.38 102 ASP B O 1
ATOM 2242 N N . VAL B 1 103 ? -7.562 -12.859 -12.641 1 88.25 103 VAL B N 1
ATOM 2243 C CA . VAL B 1 103 ? -7.012 -12.602 -11.32 1 88.25 103 VAL B CA 1
ATOM 2244 C C . VAL B 1 103 ? -6.922 -11.094 -11.086 1 88.25 103 VAL B C 1
ATOM 2246 O O . VAL B 1 103 ? -7.297 -10.602 -10.016 1 88.25 103 VAL B O 1
ATOM 2249 N N . PHE B 1 104 ? -6.508 -10.375 -12.07 1 91.19 104 PHE B N 1
ATOM 2250 C CA . PHE B 1 104 ? -6.344 -8.93 -11.922 1 91.19 104 PHE B CA 1
ATOM 2251 C C . PHE B 1 104 ? -7.688 -8.258 -11.672 1 91.19 104 PHE B C 1
ATOM 2253 O O . PHE B 1 104 ? -7.777 -7.312 -10.891 1 91.19 104 PHE B O 1
ATOM 2260 N N . THR B 1 105 ? -8.719 -8.734 -12.352 1 90.56 105 THR B N 1
ATOM 2261 C CA . THR B 1 105 ? -10.055 -8.18 -12.148 1 90.56 105 THR B CA 1
ATOM 2262 C C . THR B 1 105 ? -10.484 -8.336 -10.695 1 90.56 105 THR B C 1
ATOM 2264 O O . THR B 1 105 ? -11.07 -7.414 -10.117 1 90.56 105 THR B O 1
ATOM 2267 N N . LYS B 1 106 ? -10.117 -9.445 -10.148 1 84.69 106 LYS B N 1
ATOM 2268 C CA . LYS B 1 106 ? -10.461 -9.695 -8.75 1 84.69 106 LYS B CA 1
ATOM 2269 C C . LYS B 1 106 ? -9.656 -8.789 -7.82 1 84.69 106 LYS B C 1
ATOM 2271 O O . LYS B 1 106 ? -10.188 -8.266 -6.84 1 84.69 106 LYS B O 1
ATOM 2276 N N . VAL B 1 107 ? -8.398 -8.633 -8.133 1 82.06 107 VAL B N 1
ATOM 2277 C CA . VAL B 1 107 ? -7.527 -7.766 -7.348 1 82.06 107 VAL B CA 1
ATOM 2278 C C . VAL B 1 107 ? -8.047 -6.328 -7.398 1 82.06 107 VAL B C 1
ATOM 2280 O O . VAL B 1 107 ? -8.133 -5.656 -6.367 1 82.06 107 VAL B O 1
ATOM 2283 N N . GLN B 1 108 ? -8.406 -5.914 -8.578 1 84.38 108 GLN B N 1
ATOM 2284 C CA . GLN B 1 108 ? -8.898 -4.555 -8.773 1 84.38 108 GLN B CA 1
ATOM 2285 C C . GLN B 1 108 ? -10.188 -4.32 -7.984 1 84.38 108 GLN B C 1
ATOM 2287 O O . GLN B 1 108 ? -10.367 -3.258 -7.391 1 84.38 108 GLN B O 1
ATOM 2292 N N . SER B 1 109 ? -11.008 -5.312 -8.047 1 83.81 109 SER B N 1
ATOM 2293 C CA . SER B 1 109 ? -12.266 -5.203 -7.324 1 83.81 109 SER B CA 1
ATOM 2294 C C . SER B 1 109 ? -12.031 -5.086 -5.824 1 83.81 109 SER B C 1
ATOM 2296 O O . SER B 1 109 ? -12.656 -4.266 -5.152 1 83.81 109 SER B O 1
ATOM 2298 N N . ALA B 1 110 ? -11.141 -5.914 -5.344 1 77.5 110 ALA B N 1
ATOM 2299 C CA . ALA B 1 110 ? -10.812 -5.863 -3.92 1 77.5 110 ALA B CA 1
ATOM 2300 C C . ALA B 1 110 ? -10.227 -4.508 -3.541 1 77.5 110 ALA B C 1
ATOM 2302 O O . ALA B 1 110 ? -10.562 -3.947 -2.494 1 77.5 110 ALA B O 1
ATOM 2303 N N . GLU B 1 111 ? -9.383 -3.975 -4.375 1 78 111 GLU B N 1
ATOM 2304 C CA . GLU B 1 111 ? -8.766 -2.674 -4.129 1 78 111 GLU B CA 1
ATOM 2305 C C . GLU B 1 111 ? -9.812 -1.562 -4.125 1 78 111 GLU B C 1
ATOM 2307 O O . GLU B 1 111 ? -9.758 -0.653 -3.293 1 78 111 GLU B O 1
ATOM 2312 N N . ARG B 1 112 ? -10.703 -1.575 -5.074 1 82.31 112 ARG B N 1
ATOM 2313 C CA . ARG B 1 112 ? -11.758 -0.57 -5.164 1 82.31 112 ARG B CA 1
ATOM 2314 C C . ARG B 1 112 ? -12.633 -0.584 -3.914 1 82.31 112 ARG B C 1
ATOM 2316 O O . ARG B 1 112 ? -13.047 0.47 -3.428 1 82.31 112 ARG B O 1
ATOM 2323 N N . HIS B 1 113 ? -12.836 -1.795 -3.443 1 77.88 113 HIS B N 1
ATOM 2324 C CA . HIS B 1 113 ? -13.695 -1.945 -2.275 1 77.88 113 HIS B CA 1
ATOM 2325 C C . HIS B 1 113 ? -13.016 -1.421 -1.016 1 77.88 113 HIS B C 1
ATOM 2327 O O . HIS B 1 113 ? -13.68 -0.975 -0.081 1 77.88 113 HIS B O 1
ATOM 2333 N N . GLN B 1 114 ? -11.688 -1.385 -1.063 1 74.5 114 GLN B N 1
ATOM 2334 C CA . GLN B 1 114 ? -10.961 -1.01 0.148 1 74.5 114 GLN B CA 1
ATOM 2335 C C . GLN B 1 114 ? -10.453 0.427 0.064 1 74.5 114 GLN B C 1
ATOM 2337 O O . GLN B 1 114 ? -10.008 0.992 1.063 1 74.5 114 GLN B O 1
ATOM 2342 N N . SER B 1 115 ? -10.547 0.962 -1.093 1 78 115 SER B N 1
ATOM 2343 C CA . SER B 1 115 ? -10.047 2.32 -1.279 1 78 115 SER B CA 1
ATOM 2344 C C . SER B 1 115 ? -10.891 3.33 -0.511 1 78 115 SER B C 1
ATOM 2346 O O . SER B 1 115 ? -12.086 3.119 -0.31 1 78 115 SER B O 1
ATOM 2348 N N . ILE B 1 116 ? -10.297 4.367 0.035 1 81.31 116 ILE B N 1
ATOM 2349 C CA . ILE B 1 116 ? -10.969 5.461 0.733 1 81.31 116 ILE B CA 1
ATOM 2350 C C . ILE B 1 116 ? -11.062 6.68 -0.183 1 81.31 116 ILE B C 1
ATOM 2352 O O . ILE B 1 116 ? -10.07 7.086 -0.789 1 81.31 116 ILE B O 1
ATOM 2356 N N . SER B 1 117 ? -12.234 7.227 -0.359 1 89.12 117 SER B N 1
ATOM 2357 C CA . SER B 1 117 ? -12.43 8.422 -1.166 1 89.12 117 SER B CA 1
ATOM 2358 C C . SER B 1 117 ? -12.875 9.602 -0.305 1 89.12 117 SER B C 1
ATOM 2360 O O . SER B 1 117 ? -13.469 9.414 0.756 1 89.12 117 SER B O 1
ATOM 2362 N N . ILE B 1 118 ? -12.547 10.766 -0.716 1 92.19 118 ILE B N 1
ATOM 2363 C CA . ILE B 1 118 ? -12.945 12 -0.042 1 92.19 118 ILE B CA 1
ATOM 2364 C C . ILE B 1 118 ? -14.273 12.492 -0.604 1 92.19 118 ILE B C 1
ATOM 2366 O O . ILE B 1 118 ? -14.367 12.836 -1.784 1 92.19 118 ILE B O 1
ATOM 2370 N N . VAL B 1 119 ? -15.359 12.508 0.264 1 97 119 VAL B N 1
ATOM 2371 C CA . VAL B 1 119 ? -16.688 12.969 -0.134 1 97 119 VAL B CA 1
ATOM 2372 C C . VAL B 1 119 ? -16.797 14.477 0.078 1 97 119 VAL B C 1
ATOM 2374 O O . VAL B 1 119 ? -17.297 15.195 -0.788 1 97 119 VAL B O 1
ATOM 2377 N N . ALA B 1 120 ? -16.375 14.891 1.273 1 98.12 120 ALA B N 1
ATOM 2378 C CA . ALA B 1 120 ? -16.312 16.297 1.666 1 98.12 120 ALA B CA 1
ATOM 2379 C C . ALA B 1 120 ? -15.086 16.562 2.535 1 98.12 120 ALA B C 1
ATOM 2381 O O . ALA B 1 120 ? -14.742 15.75 3.398 1 98.12 120 ALA B O 1
ATOM 2382 N N . LEU B 1 121 ? -14.438 17.703 2.225 1 98.31 121 LEU B N 1
ATOM 2383 C CA . LEU B 1 121 ? -13.227 18.047 2.967 1 98.31 121 LEU B CA 1
ATOM 2384 C C . LEU B 1 121 ? -13.188 19.547 3.256 1 98.31 121 LEU B C 1
ATOM 2386 O O . LEU B 1 121 ? -13.312 20.359 2.34 1 98.31 121 LEU B O 1
ATOM 2390 N N . THR B 1 122 ? -13.086 19.859 4.527 1 98.56 122 THR B N 1
ATOM 2391 C CA . THR B 1 122 ? -12.828 21.234 4.961 1 98.56 122 THR B CA 1
ATOM 2392 C C . THR B 1 122 ? -11.516 21.328 5.727 1 98.56 122 THR B C 1
ATOM 2394 O O . THR B 1 122 ? -11.117 20.375 6.402 1 98.56 122 THR B O 1
ATOM 2397 N N . ALA B 1 123 ? -10.852 22.359 5.535 1 98.56 123 ALA B N 1
ATOM 2398 C CA . ALA B 1 123 ? -9.633 22.672 6.281 1 98.56 123 ALA B CA 1
ATOM 2399 C C . ALA B 1 123 ? -9.727 24.062 6.914 1 98.56 123 ALA B C 1
ATOM 2401 O O . ALA B 1 123 ? -9.945 25.047 6.219 1 98.56 123 ALA B O 1
ATOM 2402 N N . GLN B 1 124 ? -9.648 24.078 8.227 1 98.44 124 GLN B N 1
ATOM 2403 C CA . GLN B 1 124 ? -9.633 25.344 8.953 1 98.44 124 GLN B CA 1
ATOM 2404 C C . GLN B 1 124 ? -8.258 25.594 9.578 1 98.44 124 GLN B C 1
ATOM 2406 O O . GLN B 1 124 ? -7.777 24.781 10.375 1 98.44 124 GLN B O 1
ATOM 2411 N N . VAL B 1 125 ? -7.707 26.703 9.18 1 97.5 125 VAL B N 1
ATOM 2412 C CA . VAL B 1 125 ? -6.379 27.047 9.672 1 97.5 125 VAL B CA 1
ATOM 2413 C C . VAL B 1 125 ? -6.504 27.797 11 1 97.5 125 VAL B C 1
ATOM 2415 O O . VAL B 1 125 ? -7.324 28.719 11.133 1 97.5 125 VAL B O 1
ATOM 2418 N N . GLN B 1 126 ? -5.738 27.312 11.945 1 96.44 126 GLN B N 1
ATOM 2419 C CA . GLN B 1 126 ? -5.625 27.984 13.234 1 96.44 126 GLN B CA 1
ATOM 2420 C C . GLN B 1 126 ? -4.164 28.234 13.602 1 96.44 126 GLN B C 1
ATOM 2422 O O . GLN B 1 126 ? -3.27 27.562 13.086 1 96.44 126 GLN B O 1
ATOM 2427 N N . GLU B 1 127 ? -3.879 29.281 14.375 1 95.62 127 GLU B N 1
ATOM 2428 C CA . GLU B 1 127 ? -2.559 29.578 14.922 1 95.62 127 GLU B CA 1
ATOM 2429 C C . GLU B 1 127 ? -1.528 29.781 13.812 1 95.62 127 GLU B C 1
ATOM 2431 O O . GLU B 1 127 ? -0.432 29.219 13.875 1 95.62 127 GLU B O 1
ATOM 2436 N N . LEU B 1 128 ? -1.941 30.469 12.812 1 95 128 LEU B N 1
ATOM 2437 C CA . LEU B 1 128 ? -1.051 30.734 11.688 1 95 128 LEU B CA 1
ATOM 2438 C C . LEU B 1 128 ? 0.08 31.672 12.102 1 95 128 LEU B C 1
ATOM 2440 O O . LEU B 1 128 ? -0.169 32.781 12.586 1 95 128 LEU B O 1
ATOM 2444 N N . LYS B 1 129 ? 1.296 31.172 12.062 1 94.12 129 LYS B N 1
ATOM 2445 C CA . LYS B 1 129 ? 2.504 31.969 12.266 1 94.12 129 LYS B CA 1
ATOM 2446 C C . LYS B 1 129 ? 3.336 32.031 10.992 1 94.12 129 LYS B C 1
ATOM 2448 O O . LYS B 1 129 ? 3.555 31.031 10.32 1 94.12 129 LYS B O 1
ATOM 2453 N N . GLN B 1 130 ? 3.711 33.25 10.656 1 91.69 130 GLN B N 1
ATOM 2454 C CA . GLN B 1 130 ? 4.492 33.438 9.445 1 91.69 130 GLN B CA 1
ATOM 2455 C C . GLN B 1 130 ? 5.652 34.406 9.68 1 91.69 130 GLN B C 1
ATOM 2457 O O . GLN B 1 130 ? 5.562 35.281 10.523 1 91.69 130 GLN B O 1
ATOM 2462 N N . SER B 1 131 ? 6.746 34.125 8.984 1 88.44 131 SER B N 1
ATOM 2463 C CA . SER B 1 131 ? 7.898 35 9.031 1 88.44 131 SER B CA 1
ATOM 2464 C C . SER B 1 131 ? 8.094 35.719 7.695 1 88.44 131 SER B C 1
ATOM 2466 O O . SER B 1 131 ? 7.574 35.281 6.668 1 88.44 131 SER B O 1
ATOM 2468 N N . PRO B 1 132 ? 8.828 36.812 7.77 1 83.94 132 PRO B N 1
ATOM 2469 C CA . PRO B 1 132 ? 9.094 37.531 6.523 1 83.94 132 PRO B CA 1
ATOM 2470 C C . PRO B 1 132 ? 9.867 36.688 5.508 1 83.94 132 PRO B C 1
ATOM 2472 O O . PRO B 1 132 ? 9.773 36.938 4.301 1 83.94 132 PRO B O 1
ATOM 2475 N N . GLU B 1 133 ? 10.547 35.688 5.953 1 83.75 133 GLU B N 1
ATOM 2476 C CA . GLU B 1 133 ? 11.344 34.812 5.082 1 83.75 133 GLU B CA 1
ATOM 2477 C C . GLU B 1 133 ? 10.477 33.75 4.414 1 83.75 133 GLU B C 1
ATOM 2479 O O . GLU B 1 133 ? 10.961 33 3.574 1 83.75 133 GLU B O 1
ATOM 2484 N N . GLY B 1 134 ? 9.25 33.75 4.785 1 84.69 134 GLY B N 1
ATOM 2485 C CA . GLY B 1 134 ? 8.352 32.812 4.102 1 84.69 134 GLY B CA 1
ATOM 2486 C C . GLY B 1 134 ? 8.102 31.547 4.879 1 84.69 134 GLY B C 1
ATOM 2487 O O . GLY B 1 134 ? 7.414 30.641 4.395 1 84.69 134 GLY B O 1
ATOM 2488 N N . HIS B 1 135 ? 8.594 31.516 6.086 1 91.88 135 HIS B N 1
ATOM 2489 C CA . HIS B 1 135 ? 8.305 30.391 6.953 1 91.88 135 HIS B CA 1
ATOM 2490 C C . HIS B 1 135 ? 6.875 30.438 7.48 1 91.88 135 HIS B C 1
ATOM 2492 O O . HIS B 1 135 ? 6.391 31.5 7.867 1 91.88 135 HIS B O 1
ATOM 2498 N N . VAL B 1 136 ? 6.219 29.297 7.375 1 94.62 136 VAL B N 1
ATOM 2499 C CA . VAL B 1 136 ? 4.84 29.219 7.844 1 94.62 136 VAL B CA 1
ATOM 2500 C C . VAL B 1 136 ? 4.684 28.031 8.781 1 94.62 136 VAL B C 1
ATOM 2502 O O . VAL B 1 136 ? 5.238 26.953 8.523 1 94.62 136 VAL B O 1
ATOM 2505 N N . LYS B 1 137 ? 3.998 28.234 9.867 1 96.06 137 LYS B N 1
ATOM 2506 C CA . LYS B 1 137 ? 3.523 27.172 10.758 1 96.06 137 LYS B CA 1
ATOM 2507 C C . LYS B 1 137 ? 2.059 27.391 11.133 1 96.06 137 LYS B C 1
ATOM 2509 O O . LYS B 1 137 ? 1.628 28.516 11.359 1 96.06 137 LYS B O 1
ATOM 2514 N N . ALA B 1 138 ? 1.327 26.281 11.156 1 96.75 138 ALA B N 1
ATOM 2515 C CA . ALA B 1 138 ? -0.088 26.422 11.492 1 96.75 138 ALA B CA 1
ATOM 2516 C C . ALA B 1 138 ? -0.674 25.094 11.977 1 96.75 138 ALA B C 1
ATOM 2518 O O . ALA B 1 138 ? -0.074 24.047 11.789 1 96.75 138 ALA B O 1
ATOM 2519 N N . LYS B 1 139 ? -1.738 25.188 12.672 1 97 139 LYS B N 1
ATOM 2520 C CA . LYS B 1 139 ? -2.637 24.078 12.961 1 97 139 LYS B CA 1
ATOM 2521 C C . LYS B 1 139 ? -3.803 24.047 11.977 1 97 139 LYS B C 1
ATOM 2523 O O . LYS B 1 139 ? -4.406 25.078 11.68 1 97 139 LYS B O 1
ATOM 2528 N N . VAL B 1 140 ? -4.062 22.891 11.43 1 97.5 140 VAL B N 1
ATOM 2529 C CA . VAL B 1 140 ? -5.168 22.719 10.492 1 97.5 140 VAL B CA 1
ATOM 2530 C C . VAL B 1 140 ? -6.168 21.719 11.047 1 97.5 140 VAL B C 1
ATOM 2532 O O . VAL B 1 140 ? -5.797 20.594 11.414 1 97.5 140 VAL B O 1
ATOM 2535 N N . ILE B 1 141 ? -7.414 22.078 11.188 1 96.44 141 ILE B N 1
ATOM 2536 C CA . ILE B 1 141 ? -8.492 21.156 11.539 1 96.44 141 ILE B CA 1
ATOM 2537 C C . ILE B 1 141 ? -9.203 20.688 10.273 1 96.44 141 ILE B C 1
ATOM 2539 O O . ILE B 1 141 ? -9.859 21.484 9.594 1 96.44 141 ILE B O 1
ATOM 2543 N N . TYR B 1 142 ? -9.023 19.438 9.977 1 96.44 142 TYR B N 1
ATOM 2544 C CA . TYR B 1 142 ? -9.742 18.844 8.859 1 96.44 142 TYR B CA 1
ATOM 2545 C C . TYR B 1 142 ? -11.062 18.234 9.32 1 96.44 142 TYR B C 1
ATOM 2547 O O . TYR B 1 142 ? -11.125 17.609 10.391 1 96.44 142 TYR B O 1
ATOM 2555 N N . SER B 1 143 ? -12.055 18.438 8.547 1 96 143 SER B N 1
ATOM 2556 C CA . SER B 1 143 ? -13.328 17.766 8.797 1 96 143 SER B CA 1
ATOM 2557 C C . SER B 1 143 ? -14.102 17.547 7.496 1 96 143 SER B C 1
ATOM 2559 O O . SER B 1 143 ? -13.805 18.172 6.477 1 96 143 SER B O 1
ATOM 2561 N N . GLY B 1 144 ? -15.055 16.578 7.559 1 97.12 144 GLY B N 1
ATOM 2562 C CA . GLY B 1 144 ? -15.883 16.234 6.41 1 97.12 144 GLY B CA 1
ATOM 2563 C C . GLY B 1 144 ? -16.328 14.789 6.402 1 97.12 144 GLY B C 1
ATOM 2564 O O . GLY B 1 144 ? -16.641 14.227 7.453 1 97.12 144 GLY B O 1
ATOM 2565 N N . GLN B 1 145 ? -16.375 14.258 5.207 1 95.94 145 GLN B N 1
ATOM 2566 C CA . GLN B 1 145 ? -16.844 12.883 5.078 1 95.94 145 GLN B CA 1
ATOM 2567 C C . GLN B 1 145 ? -15.922 12.07 4.18 1 95.94 145 GLN B C 1
ATOM 2569 O O . GLN B 1 145 ? -15.453 12.562 3.15 1 95.94 145 GLN B O 1
ATOM 2574 N N . LEU B 1 146 ? -15.609 10.844 4.672 1 92.25 146 LEU B N 1
ATOM 2575 C CA . LEU B 1 146 ? -14.898 9.836 3.896 1 92.25 146 LEU B CA 1
ATOM 2576 C C . LEU B 1 146 ? -15.805 8.648 3.586 1 92.25 146 LEU B C 1
ATOM 2578 O O . LEU B 1 146 ? -16.859 8.484 4.211 1 92.25 146 LEU B O 1
ATOM 2582 N N . ARG B 1 147 ? -15.422 7.957 2.549 1 91.75 147 ARG B N 1
ATOM 2583 C CA . ARG B 1 147 ? -16.141 6.746 2.174 1 91.75 147 ARG B CA 1
ATOM 2584 C C . ARG B 1 147 ? -15.18 5.629 1.79 1 91.75 147 ARG B C 1
ATOM 2586 O O . ARG B 1 147 ? -14.188 5.867 1.1 1 91.75 147 ARG B O 1
ATOM 2593 N N . GLN B 1 148 ? -15.484 4.473 2.264 1 83.25 148 GLN B N 1
ATOM 2594 C CA . GLN B 1 148 ? -14.734 3.301 1.839 1 83.25 148 GLN B CA 1
ATOM 2595 C C . GLN B 1 148 ? -15.461 2.549 0.73 1 83.25 148 GLN B C 1
ATOM 2597 O O . GLN B 1 148 ? -16.594 2.098 0.919 1 83.25 148 GLN B O 1
ATOM 2602 N N . GLY B 1 149 ? -14.711 2.361 -0.295 1 83.56 149 GLY B N 1
ATOM 2603 C CA . GLY B 1 149 ? -15.352 1.728 -1.438 1 83.56 149 GLY B CA 1
ATOM 2604 C C . GLY B 1 149 ? -16.672 2.361 -1.808 1 83.56 149 GLY B C 1
ATOM 2605 O O . GLY B 1 149 ? -16.75 3.572 -2.021 1 83.56 149 GLY B O 1
ATOM 2606 N N . ASN B 1 150 ? -17.719 1.5 -1.896 1 89.56 150 ASN B N 1
ATOM 2607 C CA . ASN B 1 150 ? -19.062 1.988 -2.207 1 89.56 150 ASN B CA 1
ATOM 2608 C C . ASN B 1 150 ? -19.938 2.057 -0.96 1 89.56 150 ASN B C 1
ATOM 2610 O O . ASN B 1 150 ? -21.172 2.059 -1.059 1 89.56 150 ASN B O 1
ATOM 2614 N N . GLY B 1 151 ? -19.312 2.053 0.177 1 90.62 151 GLY B N 1
ATOM 2615 C CA . GLY B 1 151 ? -20.047 2.107 1.424 1 90.62 151 GLY B CA 1
ATOM 2616 C C . GLY B 1 151 ? -20.625 3.479 1.715 1 90.62 151 GLY B C 1
ATOM 2617 O O . GLY B 1 151 ? -20.516 4.391 0.895 1 90.62 151 GLY B O 1
ATOM 2618 N N . GLN B 1 152 ? -21.25 3.576 2.893 1 94.44 152 GLN B N 1
ATOM 2619 C CA . GLN B 1 152 ? -21.844 4.844 3.32 1 94.44 152 GLN B CA 1
ATOM 2620 C C . GLN B 1 152 ? -20.75 5.801 3.818 1 94.44 152 GLN B C 1
ATOM 2622 O O . GLN B 1 152 ? -19.812 5.387 4.492 1 94.44 152 GLN B O 1
ATOM 2627 N N . PRO B 1 153 ? -20.938 6.98 3.467 1 94.94 153 PRO B N 1
ATOM 2628 C CA . PRO B 1 153 ? -20 7.961 4.02 1 94.94 153 PRO B CA 1
ATOM 2629 C C . PRO B 1 153 ? -20.047 8.031 5.543 1 94.94 153 PRO B C 1
ATOM 2631 O O . PRO B 1 153 ? -21.078 7.734 6.148 1 94.94 153 PRO B O 1
ATOM 2634 N N . TYR B 1 154 ? -18.859 8.406 6.145 1 91.62 154 TYR B N 1
ATOM 2635 C CA . TYR B 1 154 ? -18.766 8.617 7.586 1 91.62 154 TYR B CA 1
ATOM 2636 C C . TYR B 1 154 ? -18 9.906 7.902 1 91.62 154 TYR B C 1
ATOM 2638 O O . TYR B 1 154 ? -17.109 10.305 7.156 1 91.62 154 TYR B O 1
ATOM 2646 N N . ASP B 1 155 ? -18.391 10.5 9.023 1 93.44 155 ASP B N 1
ATOM 2647 C CA . ASP B 1 155 ? -17.781 11.758 9.438 1 93.44 155 ASP B CA 1
ATOM 2648 C C . ASP B 1 155 ? -16.375 11.539 9.977 1 93.44 155 ASP B C 1
ATOM 2650 O O . ASP B 1 155 ? -16.094 10.516 10.617 1 93.44 155 ASP B O 1
ATOM 2654 N N . PHE B 1 156 ? -15.453 12.555 9.633 1 87.75 156 PHE B N 1
ATOM 2655 C CA . PHE B 1 156 ? -14.117 12.531 10.227 1 87.75 156 PHE B CA 1
ATOM 2656 C C . PHE B 1 156 ? -13.695 13.93 10.648 1 87.75 156 PHE B C 1
ATOM 2658 O O . PHE B 1 156 ? -14.266 14.922 10.203 1 87.75 156 PHE B O 1
ATOM 2665 N N . ARG B 1 157 ? -12.797 13.945 11.586 1 90.88 157 ARG B N 1
ATOM 2666 C CA . ARG B 1 157 ? -12.133 15.156 12.055 1 90.88 157 ARG B CA 1
ATOM 2667 C C . ARG B 1 157 ? -10.703 14.852 12.5 1 90.88 157 ARG B C 1
ATOM 2669 O O . ARG B 1 157 ? -10.469 13.898 13.25 1 90.88 157 ARG B O 1
ATOM 2676 N N . GLU B 1 158 ? -9.812 15.688 11.984 1 90.31 158 GLU B N 1
ATOM 2677 C CA . GLU B 1 158 ? -8.414 15.508 12.352 1 90.31 158 GLU B CA 1
ATOM 2678 C C . GLU B 1 158 ? -7.699 16.844 12.477 1 90.31 158 GLU B C 1
ATOM 2680 O O . GLU B 1 158 ? -8.055 17.812 11.805 1 90.31 158 GLU B O 1
ATOM 2685 N N . VAL B 1 159 ? -6.73 16.812 13.336 1 92.31 159 VAL B N 1
ATOM 2686 C CA . VAL B 1 159 ? -5.914 18 13.523 1 92.31 159 VAL B CA 1
ATOM 2687 C C . VAL B 1 159 ? -4.48 17.719 13.086 1 92.31 159 VAL B C 1
ATOM 2689 O O . VAL B 1 159 ? -3.85 16.781 13.562 1 92.31 159 VAL B O 1
ATOM 2692 N N . TRP B 1 160 ? -4.016 18.594 12.211 1 93.88 160 TRP B N 1
ATOM 2693 C CA . TRP B 1 160 ? -2.646 18.469 11.711 1 93.88 160 TRP B CA 1
ATOM 2694 C C . TRP B 1 160 ? -1.842 19.719 12.039 1 93.88 160 TRP B C 1
ATOM 2696 O O . TRP B 1 160 ? -2.369 20.844 11.984 1 93.88 160 TRP B O 1
ATOM 2706 N N . HIS B 1 161 ? -0.605 19.547 12.352 1 96.06 161 HIS B N 1
ATOM 2707 C CA . HIS B 1 161 ? 0.357 20.641 12.375 1 96.06 161 HIS B CA 1
ATOM 2708 C C . HIS B 1 161 ? 1.201 20.656 11.102 1 96.06 161 HIS B C 1
ATOM 2710 O O . HIS B 1 161 ? 1.785 19.641 10.727 1 96.06 161 HIS B O 1
ATOM 2716 N N . VAL B 1 162 ? 1.231 21.812 10.508 1 96.44 162 VAL B N 1
ATOM 2717 C CA . VAL B 1 162 ? 1.899 21.891 9.211 1 96.44 162 VAL B CA 1
ATOM 2718 C C . VAL B 1 162 ? 2.918 23.031 9.219 1 96.44 162 VAL B C 1
ATOM 2720 O O . VAL B 1 162 ? 2.83 23.938 10.047 1 96.44 162 VAL B O 1
ATOM 2723 N N . SER B 1 163 ? 3.832 22.875 8.266 1 95.75 163 SER B N 1
ATOM 2724 C CA . SER B 1 163 ? 4.824 23.938 8.125 1 95.75 163 SER B CA 1
ATOM 2725 C C . SER B 1 163 ? 5.332 24.031 6.691 1 95.75 163 SER B C 1
ATOM 2727 O O . SER B 1 163 ? 5.172 23.094 5.906 1 95.75 163 SER B O 1
ATOM 2729 N N . ARG B 1 164 ? 5.832 25.109 6.434 1 94.31 164 ARG B N 1
ATOM 2730 C CA . ARG B 1 164 ? 6.523 25.438 5.188 1 94.31 164 ARG B CA 1
ATOM 2731 C C . ARG B 1 164 ? 7.758 26.297 5.457 1 94.31 164 ARG B C 1
ATOM 2733 O O . ARG B 1 164 ? 7.676 27.312 6.148 1 94.31 164 ARG B O 1
ATOM 2740 N N . GLU B 1 165 ? 8.906 25.875 4.863 1 91.38 165 GLU B N 1
ATOM 2741 C CA . GLU B 1 165 ? 10.18 26.5 5.223 1 91.38 165 GLU B CA 1
ATOM 2742 C C . GLU B 1 165 ? 10.422 27.766 4.418 1 91.38 165 GLU B C 1
ATOM 2744 O O . GLU B 1 165 ? 11.258 28.594 4.793 1 91.38 165 GLU B O 1
ATOM 2749 N N . ALA B 1 166 ? 9.883 27.875 3.273 1 87.88 166 ALA B N 1
ATOM 2750 C CA . ALA B 1 166 ? 10.008 29.047 2.406 1 87.88 166 ALA B CA 1
ATOM 2751 C C . ALA B 1 166 ? 8.781 29.188 1.503 1 87.88 166 ALA B C 1
ATOM 2753 O O . ALA B 1 166 ? 7.961 28.281 1.407 1 87.88 166 ALA B O 1
ATOM 2754 N N . ALA B 1 167 ? 8.68 30.359 0.938 1 81.75 167 ALA B N 1
ATOM 2755 C CA . ALA B 1 167 ? 7.512 30.672 0.121 1 81.75 167 ALA B CA 1
ATOM 2756 C C . ALA B 1 167 ? 7.352 29.656 -1.011 1 81.75 167 ALA B C 1
ATOM 2758 O O . ALA B 1 167 ? 6.23 29.281 -1.369 1 81.75 167 ALA B O 1
ATOM 2759 N N . ASP B 1 168 ? 8.469 29.109 -1.53 1 86.81 168 ASP B N 1
ATOM 2760 C CA . ASP B 1 168 ? 8.414 28.188 -2.668 1 86.81 168 ASP B CA 1
ATOM 2761 C C . ASP B 1 168 ? 8.523 26.734 -2.211 1 86.81 168 ASP B C 1
ATOM 2763 O O . ASP B 1 168 ? 8.5 25.812 -3.033 1 86.81 168 ASP B O 1
ATOM 2767 N N . ALA B 1 169 ? 8.555 26.594 -0.94 1 91.12 169 ALA B N 1
ATOM 2768 C CA . ALA B 1 169 ? 8.664 25.234 -0.419 1 91.12 169 ALA B CA 1
ATOM 2769 C C . ALA B 1 169 ? 7.297 24.578 -0.312 1 91.12 169 ALA B C 1
ATOM 2771 O O . ALA B 1 169 ? 6.27 25.25 -0.295 1 91.12 169 ALA B O 1
ATOM 2772 N N . VAL B 1 170 ? 7.305 23.344 -0.265 1 93.31 170 VAL B N 1
ATOM 2773 C CA . VAL B 1 170 ? 6.051 22.594 -0.154 1 93.31 170 VAL B CA 1
ATOM 2774 C C . VAL B 1 170 ? 5.617 22.531 1.309 1 93.31 170 VAL B C 1
ATOM 2776 O O . VAL B 1 170 ? 6.453 22.547 2.213 1 93.31 170 VAL B O 1
ATOM 2779 N N . LEU B 1 171 ? 4.312 22.562 1.461 1 96.31 171 LEU B N 1
ATOM 2780 C CA . LEU B 1 171 ? 3.74 22.391 2.793 1 96.31 171 LEU B CA 1
ATOM 2781 C C . LEU B 1 171 ? 3.971 20.969 3.309 1 96.31 171 LEU B C 1
ATOM 2783 O O . LEU B 1 171 ? 3.764 20 2.578 1 96.31 171 LEU B O 1
ATOM 2787 N N . LYS B 1 172 ? 4.422 20.891 4.578 1 96.56 172 LYS B N 1
ATOM 2788 C CA . LYS B 1 17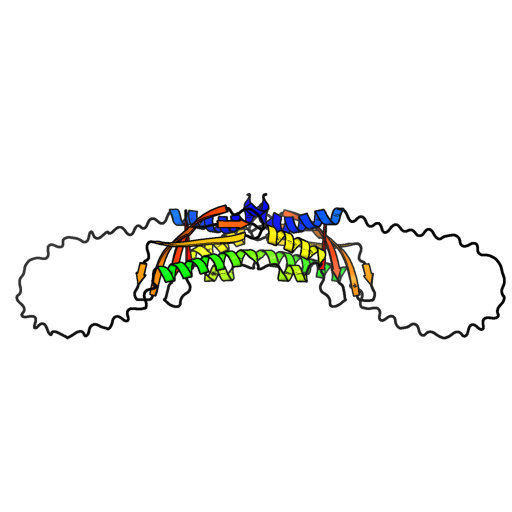2 ? 4.754 19.594 5.16 1 96.56 172 LYS B CA 1
ATOM 2789 C C . LYS B 1 172 ? 3.98 19.359 6.457 1 96.56 172 LYS B C 1
ATOM 2791 O O . LYS B 1 172 ? 3.66 20.297 7.176 1 96.56 172 LYS B O 1
ATOM 2796 N N . VAL B 1 173 ? 3.758 18.109 6.691 1 96.25 173 VAL B N 1
ATOM 2797 C CA . VAL B 1 173 ? 3.143 17.719 7.953 1 96.25 173 VAL B CA 1
ATOM 2798 C C . VAL B 1 173 ? 4.215 17.578 9.031 1 96.25 173 VAL B C 1
ATOM 2800 O O . VAL B 1 173 ? 5.18 16.828 8.867 1 96.25 173 VAL B O 1
ATOM 2803 N N . GLU B 1 174 ? 3.957 18.25 10.125 1 94.56 174 GLU B N 1
ATOM 2804 C CA . GLU B 1 174 ? 4.867 18.203 11.266 1 94.56 174 GLU B CA 1
ATOM 2805 C C . GLU B 1 174 ? 4.34 17.25 12.344 1 94.56 174 GLU B C 1
ATOM 2807 O O . GLU B 1 174 ? 5.09 16.828 13.227 1 94.56 174 GLU B O 1
ATOM 2812 N N . GLY B 1 175 ? 3.094 17.031 12.305 1 90.88 175 GLY B N 1
ATOM 2813 C CA . GLY B 1 175 ? 2.467 16.172 13.289 1 90.88 175 GLY B CA 1
ATOM 2814 C C . GLY B 1 175 ? 0.958 16.094 13.148 1 90.88 175 GLY B C 1
ATOM 2815 O O . GLY B 1 175 ? 0.347 16.953 12.508 1 90.88 175 GLY B O 1
ATOM 2816 N N . ILE B 1 176 ? 0.431 14.938 13.68 1 85 176 ILE B N 1
ATOM 2817 C CA . ILE B 1 176 ? -1.013 14.742 13.625 1 85 176 ILE B CA 1
ATOM 2818 C C . ILE B 1 176 ? -1.556 14.539 15.039 1 85 176 ILE B C 1
ATOM 2820 O O . ILE B 1 176 ? -0.946 13.836 15.852 1 85 176 ILE B O 1
ATOM 2824 N N . GLY B 1 177 ? -2.623 15.336 15.438 1 71.81 177 GLY B N 1
ATOM 2825 C CA . GLY B 1 177 ? -3.213 15.188 16.766 1 71.81 177 GLY B CA 1
ATOM 2826 C C . GLY B 1 177 ? -4.727 15.305 16.75 1 71.81 177 GLY B C 1
ATOM 2827 O O . GLY B 1 177 ? -5.336 15.484 15.703 1 71.81 177 GLY B O 1
ATOM 2828 N N . GLU B 1 178 ? -5.477 14.742 17.812 1 58.72 178 GLU B N 1
ATOM 2829 C CA . GLU B 1 178 ? -6.887 14.992 18.094 1 58.72 178 GLU B CA 1
ATOM 2830 C C . GLU B 1 178 ? -7.082 16.344 18.781 1 58.72 178 GLU B C 1
ATOM 2832 O O . GLU B 1 178 ? -6.156 16.875 19.391 1 58.72 178 GLU B O 1
#

Sequence (356 aa):
MGSVLLWIVILGGIIFLLNKFFMNKQDKYSNTHRSSQRPREDNPAVGNVYDHQTDHQPEERVTHPTVSQGDLEHAAKELFVTLQDAWNNENLAVLQKRTSADVFTKVQSAERHQSISIVALTAQVQELKQSPEGHVKAKVIYSGQLRQGNGQPYDFREVWHVSREAADAVLKVEGIGEMGSVLLWIVILGGIIFLLNKFFMNKQDKYSNTHRSSQRPREDNPAVGNVYDHQTDHQPEERVTHPTVSQGDLEHAAKELFVTLQDAWNNENLAVLQKRTSADVFTKVQSAERHQSISIVALTAQVQELKQSPEGHVKAKVIYSGQLRQGNGQPYDFREVWHVSREAADAVLKVEGIGE

Foldseek 3Di:
DVPLVVLCCVVVVVQVVLAVVPVPPPPPPPPVVVPDPPVPDDDCPVPPPPPPPPPPPPPPLLQQDDQDQVNVFVLVVVVVVVVLVVSQDDPLVVVPVPDDPVVSVVVVVVSLQSRKDFPDKGWGWAPWDADSQAKIKTKIKIWDWMDGRPDDIDIDIWIWIWIADGNPGHIDTPGIHD/DVPLVVLCCVCVVVQVVLAVVPVPPPPPPPCPPPVPPPDPDDDPPVPPPPPPPPPPPPPPLLQQDDQDQVNVFVLVVVVVVVVLVVSQDDDLVVVVVPDDPVVSVVVVVVSLQNRKDFPDKGWGWAPWDADSQAKIKTKIKIWDWMDGRPDDIDIDIWIWIWIADGNPGHIDTPGIHD

pLDDT: mean 70.99, std 25.49, range [24.98, 98.56]

Radius of gyration: 34.07 Å; Cα contacts (8 Å, |Δi|>4): 516; chains: 2; bounding box: 49×120×96 Å

Organism: Piscirickettsia salmonis (NCBI:txid1238)

Secondary structure (DSSP, 8-state):
-HHHHHHHHHHHHHHHHHHHHHTT-----------------------------------------PPPHHHHHHHHHHHHHHHHHHHHSTTHHHHHHHB-HHHHHHHHHHHHHH-EEEEEEEEEEEEEEE-TTS-EEEEEEEEEEEEETTS--EEEEEEEEEEESSTTSPPEEEEEE-/--HHHHHHHHHHHHHHHHHHHHTT-----------------------------------------PPPHHHHHHHHHHHHHHHHHHHHSTTHHHHHHHB-HHHHHHHHHHHHHH-EEEEEEEEEEEEEEE-TTS-EEEEEEEEEEEEETTS--EEEEEEEEEEESSTTSPPEEEEEE-

Nearest PDB structures (foldseek):
  2w2c-assembly1_C  TM=3.954E-01  e=2.962E-01  Homo sapiens
  6of8-assembly1_B-2  TM=6.129E-01  e=1.534E+00  Homo sapiens
  7urw-assembly1_D-2  TM=4.984E-01  e=3.291E+00  Homo sapiens
  7rec-assembly1_G-2  TM=4.386E-01  e=2.927E+00  Homo sapiens
  5ig4-assembly1_F  TM=5.331E-01  e=1.829E+00  Nematostella vectensis

Solvent-accessible surface area (backbone atoms only — not comparable to full-atom values): 20175 Å² total; per-residue (Å²): 125,65,56,62,51,20,58,53,30,48,59,40,40,47,40,46,50,27,24,63,58,53,67,67,67,68,80,73,75,70,80,72,72,64,81,77,83,70,78,76,77,75,80,68,80,70,72,79,67,78,72,74,75,70,78,70,70,74,71,76,68,74,69,38,76,73,79,49,68,69,55,49,25,52,51,48,46,49,50,51,50,53,56,54,50,52,70,66,59,72,52,53,64,62,44,50,68,38,25,32,72,70,45,30,52,52,46,50,51,53,47,50,52,57,31,74,46,82,76,42,83,46,51,44,71,39,78,76,42,74,45,61,75,21,30,36,36,31,37,33,42,35,34,40,27,36,23,42,34,88,53,72,70,43,82,50,71,43,32,34,32,35,34,21,78,26,74,89,43,64,68,19,36,62,36,27,40,131,127,70,62,66,53,15,59,53,28,48,60,37,38,47,40,46,49,29,23,65,60,53,66,66,67,68,79,73,73,69,80,74,68,73,77,74,81,69,76,79,75,73,82,75,74,73,72,81,68,78,74,76,76,72,79,70,69,73,70,77,69,73,71,39,78,72,80,49,68,69,56,50,24,52,52,48,46,50,49,52,50,52,57,54,51,50,68,65,57,72,51,53,66,64,46,51,66,39,25,30,72,70,45,32,52,51,47,50,51,54,47,49,51,64,29,73,44,83,77,42,84,45,50,45,72,39,76,75,43,74,45,60,76,22,30,35,36,32,37,33,42,34,36,39,28,36,22,45,36,89,52,74,71,42,82,48,74,45,32,34,32,34,34,21,77,27,76,88,44,65,66,18,35,61,37,28,39,130